Protein AF-A0A376JAH2-F1 (afdb_monomer)

Structure (mmCIF, N/CA/C/O backbone):
data_AF-A0A376JAH2-F1
#
_entry.id   AF-A0A376JAH2-F1
#
loop_
_atom_site.group_PDB
_atom_site.id
_atom_site.type_symbol
_atom_site.label_atom_id
_atom_site.label_alt_id
_atom_site.label_comp_id
_atom_site.label_asym_id
_atom_site.label_entity_id
_atom_site.label_seq_id
_atom_site.pdbx_PDB_ins_code
_atom_site.Cartn_x
_atom_site.Cartn_y
_atom_site.Cartn_z
_atom_site.occupancy
_atom_site.B_iso_or_equiv
_atom_site.auth_seq_id
_atom_site.auth_comp_id
_atom_site.auth_asym_id
_atom_site.auth_atom_id
_atom_site.pdbx_PDB_model_num
ATOM 1 N N . MET A 1 1 ? -63.486 -18.541 29.450 1.00 54.78 1 MET A N 1
ATOM 2 C CA . MET A 1 1 ? -62.026 -18.779 29.539 1.00 54.78 1 MET A CA 1
ATOM 3 C C . MET A 1 1 ? -61.783 -19.427 30.892 1.00 54.78 1 MET A C 1
ATOM 5 O O . MET A 1 1 ? -62.104 -18.792 31.886 1.00 54.78 1 MET A O 1
ATOM 9 N N . SER A 1 2 ? -61.431 -20.718 30.939 1.00 65.62 2 SER A N 1
ATOM 10 C CA . SER A 1 2 ? -61.532 -21.508 32.177 1.00 65.62 2 SER A CA 1
ATOM 11 C C . SER A 1 2 ? -60.363 -21.264 33.135 1.00 65.62 2 SER A C 1
ATOM 13 O O . SER A 1 2 ? -59.233 -21.017 32.721 1.00 65.62 2 SER A O 1
ATOM 15 N N . GLU A 1 3 ? -60.653 -21.380 34.427 1.00 69.12 3 GLU A N 1
ATOM 16 C CA . GLU A 1 3 ? -59.729 -21.293 35.566 1.00 69.12 3 GLU A CA 1
ATOM 17 C C . GLU A 1 3 ? -58.478 -22.183 35.400 1.00 69.12 3 GLU A C 1
ATOM 19 O O . GLU A 1 3 ? -57.372 -21.829 35.808 1.00 69.12 3 GLU A O 1
ATOM 24 N N . THR A 1 4 ? -58.623 -23.296 34.675 1.00 72.56 4 THR A N 1
ATOM 25 C CA . THR A 1 4 ? -57.540 -24.212 34.294 1.00 72.56 4 THR A CA 1
ATOM 26 C C . THR A 1 4 ? -56.480 -23.554 33.404 1.00 72.56 4 THR A C 1
ATOM 28 O O . THR A 1 4 ? -55.291 -23.828 33.560 1.00 72.56 4 THR A O 1
ATOM 31 N N . ALA A 1 5 ? -56.877 -22.666 32.486 1.00 71.62 5 ALA A N 1
ATOM 32 C CA . ALA A 1 5 ? -55.939 -21.966 31.608 1.00 71.62 5 ALA A CA 1
ATOM 33 C C . ALA A 1 5 ? -55.103 -20.939 32.388 1.00 71.62 5 ALA A C 1
ATOM 35 O O . ALA A 1 5 ? -53.887 -20.887 32.221 1.00 71.62 5 ALA A O 1
ATOM 36 N N . ALA A 1 6 ? -55.731 -20.195 33.305 1.00 72.19 6 ALA A N 1
ATOM 37 C CA . ALA A 1 6 ? -55.042 -19.235 34.168 1.00 72.19 6 ALA A CA 1
ATOM 38 C C . ALA A 1 6 ? -54.042 -19.924 35.116 1.00 72.19 6 ALA A C 1
ATOM 40 O O . ALA A 1 6 ? -52.906 -19.470 35.260 1.00 72.19 6 ALA A O 1
ATOM 41 N N . ALA A 1 7 ? -54.426 -21.066 35.697 1.00 77.50 7 ALA A N 1
ATOM 42 C CA . ALA A 1 7 ? -53.543 -21.860 36.551 1.00 77.50 7 ALA A CA 1
ATOM 43 C C . ALA A 1 7 ? -52.324 -22.414 35.787 1.00 77.50 7 ALA A C 1
ATOM 45 O O . ALA A 1 7 ? -51.210 -22.425 36.316 1.00 77.50 7 ALA A O 1
ATOM 46 N N . ASN A 1 8 ? -52.509 -22.838 34.533 1.00 80.94 8 ASN A N 1
ATOM 47 C CA . ASN A 1 8 ? -51.414 -23.323 33.692 1.00 80.94 8 ASN A CA 1
ATOM 48 C C . ASN A 1 8 ? -50.459 -22.194 33.278 1.00 80.94 8 ASN A C 1
ATOM 50 O O . ASN A 1 8 ? -49.243 -22.378 33.331 1.00 80.94 8 ASN A O 1
ATOM 54 N N . SER A 1 9 ? -50.981 -21.009 32.948 1.00 78.38 9 SER A N 1
ATOM 55 C CA . SER A 1 9 ? -50.158 -19.827 32.656 1.00 78.38 9 SER A CA 1
ATOM 56 C C . SER A 1 9 ? -49.341 -19.367 33.868 1.00 78.38 9 SER A C 1
ATOM 58 O O . SER A 1 9 ? -48.162 -19.048 33.721 1.00 78.38 9 SER A O 1
ATOM 60 N N . ALA A 1 10 ? -49.918 -19.394 35.074 1.00 80.50 10 ALA A N 1
ATOM 61 C CA . ALA A 1 10 ? -49.197 -19.054 36.302 1.00 80.50 10 ALA A CA 1
ATOM 62 C C . ALA A 1 10 ? -48.045 -20.035 36.589 1.00 80.50 10 ALA A C 1
ATOM 64 O O . ALA A 1 10 ? -46.935 -19.612 36.913 1.00 80.50 10 ALA A O 1
ATOM 65 N N . LYS A 1 11 ? -48.275 -21.343 36.397 1.00 82.81 11 LYS A N 1
ATOM 66 C CA . LYS A 1 11 ? -47.230 -22.372 36.542 1.00 82.81 11 LYS A CA 1
ATOM 67 C C . LYS A 1 11 ? -46.100 -22.202 35.526 1.00 82.81 11 LYS A C 1
ATOM 69 O O . LYS A 1 11 ? -44.935 -22.304 35.901 1.00 82.81 11 LYS A O 1
ATOM 74 N N . ALA A 1 12 ? -46.428 -21.904 34.269 1.00 79.25 12 ALA A N 1
ATOM 75 C CA . ALA A 1 12 ? -45.428 -21.645 33.234 1.00 79.25 12 ALA A CA 1
ATOM 76 C C . ALA A 1 12 ? -44.594 -20.389 33.543 1.00 79.25 12 ALA A C 1
ATOM 78 O O . ALA A 1 12 ? -43.373 -20.416 33.418 1.00 79.25 12 ALA A O 1
ATOM 79 N N . SER A 1 13 ? -45.229 -19.313 34.021 1.00 78.94 13 SER A N 1
ATOM 80 C CA . SER A 1 13 ? -44.522 -18.090 34.421 1.00 78.94 13 SER A CA 1
ATOM 81 C C . SER A 1 13 ? -43.578 -18.321 35.604 1.00 78.94 13 SER A C 1
ATOM 83 O O . SER A 1 13 ? -42.466 -17.797 35.604 1.00 78.94 13 SER A O 1
ATOM 85 N N . ALA A 1 14 ? -43.995 -19.110 36.599 1.00 83.94 14 ALA A N 1
ATOM 86 C CA . ALA A 1 14 ? -43.143 -19.464 37.733 1.00 83.94 14 ALA A CA 1
ATOM 87 C C . ALA A 1 14 ? -41.924 -20.286 37.282 1.00 83.94 14 ALA A C 1
ATOM 89 O O . ALA A 1 14 ? -40.800 -19.978 37.671 1.00 83.94 14 ALA A O 1
ATOM 90 N N . ALA A 1 15 ? -42.125 -21.265 36.392 1.00 83.50 15 ALA A N 1
ATOM 91 C CA . ALA A 1 15 ? -41.034 -22.058 35.826 1.00 83.50 15 ALA A CA 1
ATOM 92 C C . ALA A 1 15 ? -40.031 -21.194 35.036 1.00 83.50 15 ALA A C 1
ATOM 94 O O . ALA A 1 15 ? -38.821 -21.356 35.198 1.00 83.50 15 ALA A O 1
ATOM 95 N N . SER A 1 16 ? -40.514 -20.232 34.240 1.00 78.12 16 SER A N 1
ATOM 96 C CA . SER A 1 16 ? -39.654 -19.290 33.510 1.00 78.12 16 SER A CA 1
ATOM 97 C C . SER A 1 16 ? -38.847 -18.379 34.440 1.00 78.12 16 SER A C 1
ATOM 99 O O . SER A 1 16 ? -37.676 -18.125 34.171 1.00 78.12 16 SER A O 1
ATOM 101 N N . GLN A 1 17 ? -39.430 -17.916 35.552 1.00 83.19 17 GLN A N 1
ATOM 102 C CA . GLN A 1 17 ? -38.698 -17.133 36.556 1.00 83.19 17 GLN A CA 1
ATOM 103 C C . GLN A 1 17 ? -37.596 -17.961 37.225 1.00 83.19 17 GLN A C 1
ATOM 105 O O . GLN A 1 17 ? -36.479 -17.473 37.392 1.00 83.19 17 GLN A O 1
ATOM 110 N N . THR A 1 18 ? -37.876 -19.226 37.553 1.00 88.50 18 THR A N 1
ATOM 111 C CA . THR A 1 18 ? -36.870 -20.141 38.108 1.00 88.50 18 THR A CA 1
ATOM 112 C C . THR A 1 18 ? -35.734 -20.398 37.117 1.00 88.50 18 THR A C 1
ATOM 114 O O . THR A 1 18 ? -34.569 -20.343 37.503 1.00 88.50 18 THR A O 1
ATOM 117 N N . ALA A 1 19 ? -36.045 -20.613 35.835 1.00 78.94 19 ALA A N 1
ATOM 118 C CA . ALA A 1 19 ? -35.037 -20.812 34.795 1.00 78.94 19 ALA A CA 1
ATOM 119 C C . ALA A 1 19 ? -34.175 -19.557 34.565 1.00 78.94 19 ALA A C 1
ATOM 121 O O . ALA A 1 19 ? -32.955 -19.659 34.443 1.00 78.94 19 ALA A O 1
ATOM 122 N N . ALA A 1 20 ? -34.787 -18.368 34.570 1.00 74.38 20 ALA A N 1
ATOM 123 C CA . ALA A 1 20 ? -34.066 -17.102 34.454 1.00 74.38 20 ALA A CA 1
ATOM 124 C C . ALA A 1 20 ? -33.129 -16.870 35.649 1.00 74.38 20 ALA A C 1
ATOM 126 O O . ALA A 1 20 ? -31.970 -16.509 35.455 1.00 74.38 20 ALA A O 1
ATOM 127 N N . LYS A 1 21 ? -33.598 -17.149 36.874 1.00 84.88 21 LYS A N 1
ATOM 128 C CA . LYS A 1 21 ? -32.780 -17.060 38.089 1.00 84.88 21 LYS A CA 1
ATOM 129 C C . LYS A 1 21 ? -31.594 -18.028 38.042 1.00 84.88 21 LYS A C 1
ATOM 131 O O . LYS A 1 21 ? -30.478 -17.618 38.338 1.00 84.88 21 LYS A O 1
ATOM 136 N N . ALA A 1 22 ? -31.820 -19.269 37.608 1.00 81.69 22 ALA A N 1
ATOM 137 C CA . ALA A 1 22 ? -30.762 -20.267 37.452 1.00 81.69 22 ALA A CA 1
ATOM 138 C C . ALA A 1 22 ? -29.723 -19.853 36.397 1.00 81.69 22 ALA A C 1
ATOM 140 O O . ALA A 1 22 ? -28.527 -20.025 36.612 1.00 81.69 22 ALA A O 1
ATOM 141 N N . SER A 1 23 ? -30.160 -19.259 35.281 1.00 71.25 23 SER A N 1
ATOM 142 C CA . SER A 1 23 ? -29.252 -18.724 34.260 1.00 71.25 23 SER A CA 1
ATOM 143 C C . SER A 1 23 ? -28.449 -17.524 34.767 1.00 71.25 23 SER A C 1
ATOM 145 O O . SER A 1 23 ? -27.275 -17.392 34.432 1.00 71.25 23 SER A O 1
ATOM 147 N N . GLU A 1 24 ? -29.069 -16.646 35.555 1.00 80.06 24 GLU A N 1
ATOM 148 C CA . GLU A 1 24 ? -28.399 -15.506 36.180 1.00 80.06 24 GLU A CA 1
ATOM 149 C C . GLU A 1 24 ? -27.341 -15.973 37.189 1.00 80.06 24 GLU A C 1
ATOM 151 O O . GLU A 1 24 ? -26.218 -15.470 37.186 1.00 80.06 24 GLU A O 1
ATOM 156 N N . ASP A 1 25 ? -27.681 -16.955 38.027 1.00 83.75 25 ASP A N 1
ATOM 157 C CA . ASP A 1 25 ? -26.757 -17.513 39.014 1.00 83.75 25 ASP A CA 1
ATOM 158 C C . ASP A 1 25 ? -25.603 -18.258 38.338 1.00 83.75 25 ASP A C 1
ATOM 160 O O . ASP A 1 25 ? -24.457 -18.050 38.722 1.00 83.75 25 ASP A O 1
ATOM 164 N N . ALA A 1 26 ? -25.864 -19.018 37.269 1.00 73.19 26 ALA A N 1
ATOM 165 C CA . ALA A 1 26 ? -24.817 -19.663 36.477 1.00 73.19 26 ALA A CA 1
ATOM 166 C C . ALA A 1 26 ? -23.883 -18.645 35.799 1.00 73.19 26 ALA A C 1
ATOM 168 O O . ALA A 1 26 ? -22.667 -18.822 35.804 1.00 73.19 26 ALA A O 1
ATOM 169 N N . ALA A 1 27 ? -24.425 -17.549 35.256 1.00 68.31 27 ALA A N 1
ATOM 170 C CA . ALA A 1 27 ? -23.617 -16.478 34.672 1.00 68.31 27 ALA A CA 1
ATOM 171 C C . ALA A 1 27 ? -22.765 -15.761 35.733 1.00 68.31 27 ALA A C 1
ATOM 173 O O . ALA A 1 27 ? -21.601 -15.442 35.489 1.00 68.31 27 ALA A O 1
ATOM 174 N N . ARG A 1 28 ? -23.327 -15.544 36.928 1.00 75.06 28 ARG A N 1
ATOM 175 C CA . ARG A 1 28 ? -22.626 -14.958 38.076 1.00 75.06 28 ARG A CA 1
ATOM 176 C C . ARG A 1 28 ? -21.526 -15.876 38.600 1.00 75.06 28 ARG A C 1
ATOM 178 O O . ARG A 1 28 ? -20.439 -15.405 38.917 1.00 75.06 28 ARG A O 1
ATOM 185 N N . GLU A 1 29 ? -21.795 -17.173 38.676 1.00 71.00 29 GLU A N 1
ATOM 186 C CA . GLU A 1 29 ? -20.823 -18.173 39.102 1.00 71.00 29 GLU A CA 1
ATOM 187 C C . GLU A 1 29 ? -19.692 -18.309 38.082 1.00 71.00 29 GLU A C 1
ATOM 189 O O . GLU A 1 29 ? -18.530 -18.280 38.471 1.00 71.00 29 GLU A O 1
ATOM 194 N N . TYR A 1 30 ? -20.007 -18.338 36.784 1.00 67.12 30 TYR A N 1
ATOM 195 C CA . TYR A 1 30 ? -19.008 -18.324 35.716 1.00 67.12 30 TYR A CA 1
ATOM 196 C C . TYR A 1 30 ? -18.124 -17.071 35.787 1.00 67.12 30 TYR A C 1
ATOM 198 O O . TYR A 1 30 ? -16.901 -17.185 35.766 1.00 67.12 30 TYR A O 1
ATOM 206 N N . ALA A 1 31 ? -18.728 -15.889 35.967 1.00 65.00 31 ALA A N 1
ATOM 207 C CA . ALA A 1 31 ? -17.999 -14.635 36.147 1.00 65.00 31 ALA A CA 1
ATOM 208 C C . ALA A 1 31 ? -17.077 -14.669 37.383 1.00 65.00 31 ALA A C 1
ATOM 210 O O . ALA A 1 31 ? -15.924 -14.240 37.307 1.00 65.00 31 ALA A O 1
ATOM 211 N N . ASN A 1 32 ? -17.549 -15.232 38.501 1.00 66.62 32 ASN A N 1
ATOM 212 C CA . ASN A 1 32 ? -16.751 -15.398 39.716 1.00 66.62 32 ASN A CA 1
ATOM 213 C C . ASN A 1 32 ? -15.617 -16.416 39.533 1.00 66.62 32 ASN A C 1
ATOM 215 O O . ASN A 1 32 ? -14.492 -16.124 39.921 1.00 66.62 32 ASN A O 1
ATOM 219 N N . GLN A 1 33 ? -15.859 -17.563 38.892 1.00 64.62 33 GLN A N 1
ATOM 220 C CA . GLN A 1 33 ? -14.824 -18.564 38.603 1.00 64.62 33 GLN A CA 1
ATOM 221 C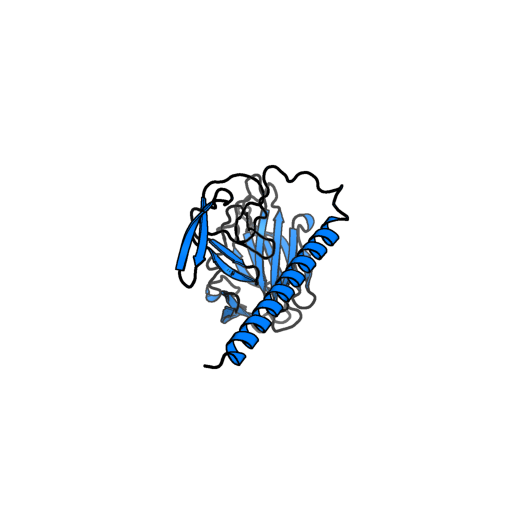 C . GLN A 1 33 ? -13.742 -18.004 37.671 1.00 64.62 33 GLN A C 1
ATOM 223 O O . GLN A 1 33 ? -12.559 -18.272 37.876 1.00 64.62 33 GLN A O 1
ATOM 228 N N . THR A 1 34 ? -14.115 -17.161 36.699 1.00 58.38 34 THR A N 1
ATOM 229 C CA . THR A 1 34 ? -13.136 -16.412 35.898 1.00 58.38 34 THR A CA 1
ATOM 230 C C . THR A 1 34 ? -12.402 -15.332 36.692 1.00 58.38 34 THR A C 1
ATOM 232 O O . THR A 1 34 ? -11.327 -14.935 36.266 1.00 58.38 34 THR A O 1
ATOM 235 N N . ALA A 1 35 ? -12.928 -14.862 37.828 1.00 57.50 35 ALA A N 1
ATOM 236 C CA . ALA A 1 35 ? -12.315 -13.824 38.662 1.00 57.50 35 ALA A CA 1
ATOM 237 C C . ALA A 1 35 ? -11.454 -14.373 39.822 1.00 57.50 35 ALA A C 1
ATOM 239 O O . ALA A 1 35 ? -10.515 -13.699 40.250 1.00 57.50 35 ALA A O 1
ATOM 240 N N . GLU A 1 36 ? -11.728 -15.588 40.314 1.00 56.31 36 GLU A N 1
ATOM 241 C CA . GLU A 1 36 ? -10.990 -16.270 41.395 1.00 56.31 36 GLU A CA 1
ATOM 242 C C . GLU A 1 36 ? -9.460 -16.331 41.179 1.00 56.31 36 GLU A C 1
ATOM 244 O O . GLU A 1 36 ? -8.727 -15.941 42.092 1.00 56.31 36 GLU A O 1
ATOM 249 N N . PRO A 1 37 ? -8.921 -16.696 39.994 1.00 58.50 37 PRO A N 1
ATOM 250 C CA . PRO A 1 37 ? -7.470 -16.692 39.773 1.00 58.50 37 PRO A CA 1
ATOM 251 C C . PRO A 1 37 ? -6.839 -15.286 39.716 1.00 58.50 37 PRO A C 1
ATOM 253 O O . PRO A 1 37 ? -5.614 -15.172 39.717 1.00 58.50 37 PRO A O 1
ATOM 256 N N . TYR A 1 38 ? -7.639 -14.210 39.712 1.00 53.50 38 TYR A N 1
ATOM 257 C CA . TYR A 1 38 ? -7.171 -12.819 39.613 1.00 53.50 38 TYR A CA 1
ATOM 258 C C . TYR A 1 38 ? -7.511 -11.959 40.837 1.00 53.50 38 TYR A C 1
ATOM 260 O O . TYR A 1 38 ? -7.153 -10.780 40.870 1.00 53.50 38 TYR A O 1
ATOM 268 N N . ARG A 1 39 ? -8.134 -12.530 41.880 1.00 53.72 39 ARG A N 1
ATOM 269 C CA . ARG A 1 39 ? -8.552 -11.807 43.100 1.00 53.72 39 ARG A CA 1
ATOM 270 C C . ARG A 1 39 ? -7.424 -11.028 43.795 1.00 53.72 39 ARG A C 1
ATOM 272 O O . ARG A 1 39 ? -7.704 -10.053 44.483 1.00 53.72 39 ARG A O 1
ATOM 279 N N . TYR A 1 40 ? -6.171 -11.450 43.608 1.00 53.19 40 TYR A N 1
ATOM 280 C CA . TYR A 1 40 ? -4.966 -10.810 44.159 1.00 53.19 40 TYR A CA 1
ATOM 281 C C . TYR A 1 40 ? -4.056 -10.171 43.093 1.00 53.19 40 TYR A C 1
ATOM 283 O O . TYR A 1 40 ? -2.991 -9.659 43.427 1.00 53.19 40 TYR A O 1
ATOM 291 N N . VAL A 1 41 ? -4.464 -10.197 41.819 1.00 55.44 41 VAL A N 1
ATOM 292 C CA . VAL A 1 41 ? -3.697 -9.676 40.667 1.00 55.44 41 VAL A CA 1
ATOM 293 C C . VAL A 1 41 ? -4.458 -8.564 39.932 1.00 55.44 41 VAL A C 1
ATOM 295 O O . VAL A 1 41 ? -3.912 -7.945 39.023 1.00 55.44 41 VAL A O 1
ATOM 298 N N . LEU A 1 42 ? -5.694 -8.252 40.340 1.00 59.06 42 LEU A N 1
ATOM 299 C CA . LEU A 1 42 ? -6.414 -7.060 39.896 1.00 59.06 42 LEU A CA 1
ATOM 300 C C . LEU A 1 42 ? -5.701 -5.816 40.433 1.00 59.06 42 LEU A C 1
ATOM 302 O O . LEU A 1 42 ? -6.038 -5.274 41.485 1.00 59.06 42 LEU A O 1
ATOM 306 N N . GLN A 1 43 ? -4.676 -5.388 39.698 1.00 63.53 43 GLN A N 1
ATOM 307 C CA . GLN A 1 43 ? -4.132 -4.048 39.810 1.00 63.53 43 GLN A CA 1
ATOM 308 C C . GLN A 1 43 ? -5.306 -3.062 39.728 1.00 63.53 43 GLN A C 1
ATOM 310 O O . GLN A 1 43 ? -6.243 -3.302 38.956 1.00 63.53 43 GLN A O 1
ATOM 315 N N . PRO A 1 44 ? -5.301 -1.991 40.540 1.00 69.69 44 PRO A N 1
ATOM 316 C CA . PRO A 1 44 ? -6.347 -0.983 40.465 1.00 69.69 44 PRO A CA 1
ATOM 317 C C . PRO A 1 44 ? -6.502 -0.525 39.014 1.00 69.69 44 PRO A C 1
ATOM 319 O O . PRO A 1 44 ? -5.506 -0.344 38.308 1.00 69.69 44 PRO A O 1
ATOM 322 N N . LEU A 1 45 ? -7.754 -0.392 38.566 1.00 74.12 45 LEU A N 1
ATOM 323 C CA . LEU A 1 45 ? -8.033 0.107 37.225 1.00 74.12 45 LEU A CA 1
ATOM 324 C C . LEU A 1 45 ? -7.326 1.456 37.055 1.00 74.12 45 LEU A C 1
ATOM 326 O O . LEU A 1 45 ? -7.387 2.276 37.974 1.00 74.12 45 LEU A O 1
ATOM 330 N N . PRO A 1 46 ? -6.661 1.696 35.915 1.00 82.44 46 PRO A N 1
ATOM 331 C CA . PRO A 1 46 ? -6.017 2.977 35.682 1.00 82.44 46 PRO A CA 1
ATOM 332 C C . PRO A 1 46 ? -7.060 4.098 35.724 1.00 82.44 46 PRO A C 1
ATOM 334 O O . PRO A 1 46 ? -8.229 3.886 35.383 1.00 82.44 46 PRO A O 1
ATOM 337 N N . ASP A 1 47 ? -6.633 5.300 36.111 1.00 85.81 47 ASP A N 1
ATOM 338 C CA . ASP A 1 47 ? -7.523 6.462 36.256 1.00 85.81 47 ASP A CA 1
ATOM 339 C C . ASP A 1 47 ? -8.293 6.777 34.965 1.00 85.81 47 ASP A C 1
ATOM 341 O O . ASP A 1 47 ? -9.436 7.234 35.000 1.00 85.81 47 ASP A O 1
ATOM 345 N N . VAL A 1 48 ? -7.679 6.483 33.816 1.00 84.50 48 VAL A N 1
ATOM 346 C CA . VAL A 1 48 ? -8.284 6.579 32.490 1.00 84.50 48 VAL A CA 1
ATOM 347 C C . VAL A 1 48 ? -8.048 5.277 31.735 1.00 84.50 48 VAL A C 1
ATOM 349 O O . VAL A 1 48 ? -6.907 4.843 31.573 1.00 84.50 48 VAL A O 1
ATOM 352 N N . TRP A 1 49 ? -9.124 4.685 31.217 1.00 84.94 49 TRP A N 1
ATOM 353 C CA . TRP A 1 49 ? -9.062 3.515 30.349 1.00 84.94 49 TRP A CA 1
ATOM 354 C C . TRP A 1 49 ? -10.014 3.670 29.174 1.00 84.94 49 TRP A C 1
ATOM 356 O O . TRP A 1 49 ? -11.239 3.634 29.315 1.00 84.94 49 TRP A O 1
ATOM 366 N N . ILE A 1 50 ? -9.414 3.797 27.995 1.00 86.19 50 ILE A N 1
ATOM 367 C CA . ILE A 1 50 ? -10.107 3.894 26.721 1.00 86.19 50 ILE A CA 1
ATOM 368 C C . ILE A 1 50 ? -9.737 2.663 25.882 1.00 86.19 50 ILE A C 1
ATOM 370 O O . ILE A 1 50 ? -8.592 2.558 25.447 1.00 86.19 50 ILE A O 1
ATOM 374 N N . PRO A 1 51 ? -10.665 1.724 25.637 1.00 76.50 51 PRO A N 1
ATOM 375 C CA . PRO A 1 51 ? -10.402 0.532 24.832 1.00 76.50 51 PRO A CA 1
ATOM 376 C C . PRO A 1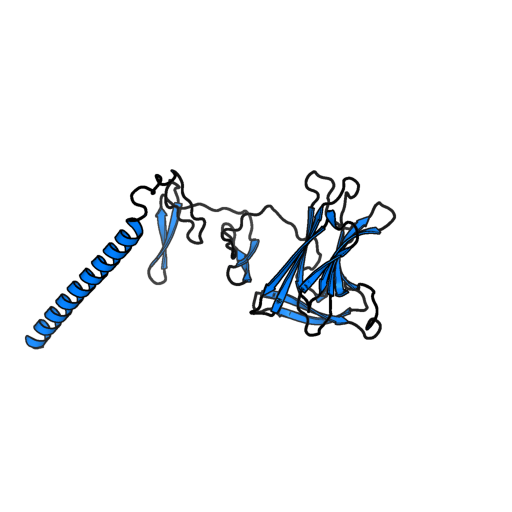 51 ? -10.320 0.805 23.317 1.00 76.50 51 PRO A C 1
ATOM 378 O O . PRO A 1 51 ? -10.121 -0.140 22.563 1.00 76.50 51 PRO A O 1
ATOM 381 N N . PHE A 1 52 ? -10.499 2.061 22.869 1.00 80.94 52 PHE A N 1
ATOM 382 C CA . PHE A 1 52 ? -10.482 2.512 21.464 1.00 80.94 52 PHE A CA 1
ATOM 383 C C . PHE A 1 52 ? -11.138 1.519 20.493 1.00 80.94 52 PHE A C 1
ATOM 385 O O . PHE A 1 52 ? -10.580 1.145 19.461 1.00 80.94 52 PHE A O 1
ATOM 392 N N . ASN A 1 53 ? -12.348 1.093 20.847 1.00 78.56 53 ASN A N 1
ATOM 393 C CA . ASN A 1 53 ? -13.228 0.315 19.988 1.00 78.56 53 ASN A CA 1
ATOM 394 C C . ASN A 1 53 ? -14.234 1.235 19.278 1.00 78.56 53 ASN A C 1
ATOM 396 O O . ASN A 1 53 ? -14.275 2.443 19.517 1.00 78.56 53 ASN A O 1
ATOM 400 N N . ASP A 1 54 ? -15.053 0.647 18.411 1.00 74.56 54 ASP A N 1
ATOM 401 C CA . ASP A 1 54 ? -16.088 1.326 17.621 1.00 74.56 54 ASP A CA 1
ATOM 402 C C . ASP A 1 54 ? -17.101 2.129 18.449 1.00 74.56 54 ASP A C 1
ATOM 404 O O . ASP A 1 54 ? -17.679 3.094 17.952 1.00 74.56 54 ASP A O 1
ATOM 408 N N . SER A 1 55 ? -17.284 1.766 19.717 1.00 77.00 55 SER A N 1
ATOM 409 C CA . SER A 1 55 ? -18.206 2.441 20.628 1.00 77.00 55 SER A CA 1
ATOM 410 C C . SER A 1 55 ? -17.635 3.743 21.198 1.00 77.00 55 SER A C 1
ATOM 412 O O . SER A 1 55 ? -18.411 4.589 21.636 1.00 77.00 55 SER A O 1
ATOM 414 N N . LEU A 1 56 ? -16.303 3.919 21.189 1.00 81.38 56 LEU A N 1
ATOM 415 C CA . LEU A 1 56 ? -15.600 5.063 21.797 1.00 81.38 56 LEU A CA 1
ATOM 416 C C . LEU A 1 56 ? -15.984 5.323 23.271 1.00 81.38 56 LEU A C 1
ATOM 418 O O . LEU A 1 56 ? -15.837 6.437 23.781 1.00 81.38 56 LEU A O 1
ATOM 422 N N . ASP A 1 57 ? -16.460 4.285 23.958 1.00 84.62 57 ASP A N 1
ATOM 423 C CA . ASP A 1 57 ? -16.834 4.336 25.367 1.00 84.62 57 ASP A CA 1
ATOM 424 C C . ASP A 1 57 ? -15.592 4.157 26.246 1.00 84.62 57 ASP A C 1
ATOM 426 O O . ASP A 1 57 ? -14.780 3.253 26.036 1.00 84.62 57 ASP A O 1
ATOM 430 N N . MET A 1 58 ? -15.470 4.992 27.272 1.00 83.88 58 MET A N 1
ATOM 431 C CA . MET A 1 58 ? -14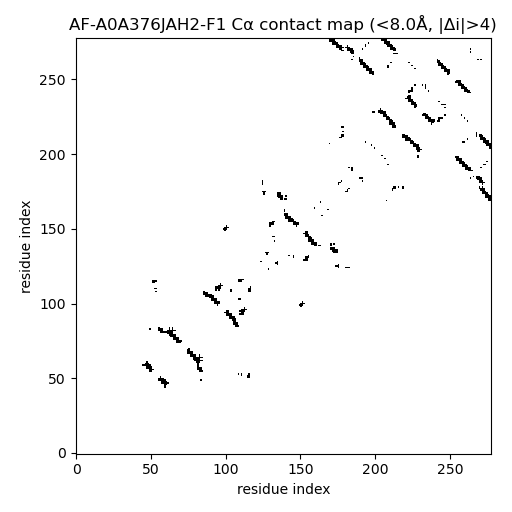.453 4.878 28.313 1.00 83.88 58 MET A CA 1
ATOM 432 C C . MET A 1 58 ? -14.913 3.891 29.393 1.00 83.88 58 MET A C 1
ATOM 434 O O . MET A 1 58 ? -16.075 3.894 29.802 1.00 83.88 58 MET A O 1
ATOM 438 N N . ILE A 1 59 ? -13.996 3.072 29.910 1.00 83.81 59 ILE A N 1
ATOM 439 C CA . ILE A 1 59 ? -14.264 2.179 31.050 1.00 83.81 59 ILE A CA 1
ATOM 440 C C . ILE A 1 59 ? -14.089 2.972 32.357 1.00 83.81 59 ILE A C 1
ATOM 442 O O . ILE A 1 59 ? -15.007 3.043 33.187 1.00 83.81 59 ILE A O 1
ATOM 446 N N . THR A 1 60 ? -12.941 3.643 32.493 1.00 81.50 60 THR A N 1
ATOM 447 C CA . THR A 1 60 ? -12.600 4.573 33.582 1.00 81.50 60 THR A CA 1
ATOM 448 C C . THR A 1 60 ? -12.155 5.927 33.023 1.00 81.50 60 THR A C 1
ATOM 450 O O . THR A 1 60 ? -11.707 6.021 31.877 1.00 81.50 60 THR A O 1
ATOM 453 N N . GLY A 1 61 ? -12.302 6.981 33.827 1.00 82.69 61 GLY A N 1
ATOM 454 C CA . GLY A 1 61 ? -12.092 8.377 33.436 1.00 82.69 61 GLY A CA 1
ATOM 455 C C . GLY A 1 61 ? -13.403 9.147 33.242 1.00 82.69 61 GLY A C 1
ATOM 456 O O . GLY A 1 61 ? -14.489 8.585 33.385 1.00 82.69 61 GLY A O 1
ATOM 457 N N . TYR A 1 62 ? -13.282 10.444 32.947 1.00 84.56 62 TYR A N 1
ATOM 458 C CA . TYR A 1 62 ? -14.404 11.369 32.762 1.00 84.56 62 TYR A CA 1
ATOM 459 C C . TYR A 1 62 ? -14.210 12.195 31.485 1.00 84.56 62 TYR A C 1
ATOM 461 O O . TYR A 1 62 ? -13.182 12.851 31.314 1.00 84.56 62 TYR A O 1
ATOM 469 N N . SER A 1 63 ? -15.205 12.182 30.603 1.00 84.69 63 SER A N 1
ATOM 470 C CA . SER A 1 63 ? -15.280 13.002 29.396 1.00 84.69 63 SER A CA 1
ATOM 471 C C . SER A 1 63 ? -16.746 13.297 29.056 1.00 84.69 63 SER A C 1
ATOM 473 O O . SER A 1 63 ? -17.498 12.364 28.754 1.00 84.69 63 SER A O 1
ATOM 475 N N . PRO A 1 64 ? -17.181 14.569 29.089 1.00 83.50 64 PRO A N 1
ATOM 476 C CA . PRO A 1 64 ? -18.550 14.928 28.751 1.00 83.50 64 PRO A CA 1
ATOM 477 C C . PRO A 1 64 ? -18.818 14.741 27.249 1.00 83.50 64 PRO A C 1
ATOM 479 O O . PRO A 1 64 ? -18.014 15.131 26.397 1.00 83.50 64 PRO A O 1
ATOM 482 N N . GLY A 1 65 ? -19.983 14.188 26.922 1.00 83.75 65 GLY A N 1
ATOM 483 C CA . GLY A 1 65 ? -20.417 13.931 25.553 1.00 83.75 65 GLY A CA 1
ATOM 484 C C . GLY A 1 65 ? -21.863 13.441 25.460 1.00 83.75 65 GLY A C 1
ATOM 485 O O . GLY A 1 65 ? -22.635 13.510 26.418 1.00 83.75 65 GLY A O 1
ATOM 486 N N . TYR A 1 66 ? -22.231 12.943 24.282 1.00 81.50 66 TYR A N 1
ATOM 487 C CA . TYR A 1 66 ? -23.537 12.368 23.969 1.00 81.50 66 TYR A CA 1
ATOM 488 C C . TYR A 1 66 ? -23.415 11.014 23.261 1.00 81.50 66 TYR A C 1
ATOM 490 O O . TYR A 1 66 ? -23.057 10.921 22.081 1.00 81.50 66 TYR A O 1
ATOM 498 N N . LYS A 1 67 ? -23.822 9.947 23.943 1.00 80.12 67 LYS A N 1
ATOM 499 C CA . LYS A 1 67 ? -23.914 8.612 23.357 1.00 80.12 67 LYS A CA 1
ATOM 500 C C . LYS A 1 67 ? -25.129 8.516 22.438 1.00 80.12 67 LYS A C 1
ATOM 502 O O . LYS A 1 67 ? -26.233 8.913 22.810 1.00 80.12 67 LYS A O 1
ATOM 507 N N . LYS A 1 68 ? -24.943 7.952 21.245 1.00 79.56 68 LYS A N 1
ATOM 508 C CA . LYS A 1 68 ? -26.054 7.583 20.356 1.00 79.56 68 LYS A CA 1
ATOM 509 C C . LYS A 1 68 ? -26.606 6.228 20.801 1.00 79.56 68 LYS A C 1
ATOM 511 O O . LYS A 1 68 ? -25.877 5.241 20.804 1.00 79.56 68 LYS A O 1
ATOM 516 N N . VAL A 1 69 ? -27.883 6.177 21.162 1.00 80.31 69 VAL A N 1
ATOM 517 C CA . VAL A 1 69 ? -28.594 4.952 21.552 1.00 80.31 69 VAL A CA 1
ATOM 518 C C . VAL A 1 69 ? -29.723 4.712 20.558 1.00 80.31 69 VAL A C 1
ATOM 520 O O . VAL A 1 69 ? -30.538 5.601 20.309 1.00 80.31 69 VAL A O 1
ATOM 523 N N . LYS A 1 70 ? -29.769 3.514 19.970 1.00 81.38 70 LYS A N 1
ATOM 524 C CA . LYS A 1 70 ? -30.854 3.116 19.070 1.00 81.38 70 LYS A CA 1
ATOM 525 C C . LYS A 1 70 ? -32.033 2.585 19.891 1.00 81.38 70 LYS A C 1
ATOM 527 O O . LYS A 1 70 ? -31.858 1.668 20.689 1.00 81.38 70 LYS A O 1
ATOM 532 N N . ILE A 1 71 ? -33.219 3.162 19.701 1.00 83.69 71 ILE A N 1
ATOM 533 C CA . ILE A 1 71 ? -34.472 2.769 20.360 1.00 83.69 71 ILE A CA 1
ATOM 534 C C . ILE A 1 71 ? -35.504 2.512 19.258 1.00 83.69 71 ILE A C 1
ATOM 536 O O . ILE A 1 71 ? -36.048 3.449 18.672 1.00 83.69 71 ILE A O 1
ATOM 540 N N . GLY A 1 72 ? -35.742 1.237 18.940 1.00 87.00 72 GLY A N 1
ATOM 541 C CA . GLY A 1 72 ? -36.485 0.866 17.731 1.00 87.00 72 GLY A CA 1
ATOM 542 C C . GLY A 1 72 ? -35.750 1.350 16.477 1.00 87.00 72 GLY A C 1
ATOM 543 O O . GLY A 1 72 ? -34.555 1.092 16.329 1.00 87.00 72 GLY A O 1
ATOM 544 N N . ASP A 1 73 ? -36.438 2.091 15.610 1.00 88.56 73 ASP A N 1
ATOM 545 C CA . ASP A 1 73 ? -35.848 2.689 14.401 1.00 88.56 73 ASP A CA 1
ATOM 546 C C . ASP A 1 73 ? -35.229 4.077 14.636 1.00 88.56 73 ASP A C 1
ATOM 548 O O . ASP A 1 73 ? -34.539 4.607 13.765 1.00 88.56 73 ASP A O 1
ATOM 552 N N . ASN A 1 74 ? -35.416 4.655 15.825 1.00 84.25 74 ASN A N 1
ATOM 553 C CA . ASN A 1 74 ? -34.924 5.989 16.155 1.00 84.25 74 ASN A CA 1
ATOM 554 C C . ASN A 1 74 ? -33.524 5.942 16.778 1.00 84.25 74 ASN A C 1
ATOM 556 O O . ASN A 1 74 ? -33.194 5.037 17.547 1.00 84.25 74 ASN A O 1
ATOM 560 N N . VAL A 1 75 ? -32.717 6.969 16.505 1.00 82.94 75 VAL A N 1
ATOM 561 C CA . VAL A 1 75 ? -31.433 7.209 17.178 1.00 82.94 75 VAL A CA 1
ATOM 562 C C . VAL A 1 75 ? -31.588 8.415 18.099 1.00 82.94 75 VAL A C 1
ATOM 564 O O . VAL A 1 75 ? -31.858 9.519 17.633 1.00 82.94 75 VAL A O 1
ATOM 567 N N . VAL A 1 76 ? -31.414 8.204 19.404 1.00 87.06 76 VAL A N 1
ATOM 568 C CA . VAL A 1 76 ? -31.501 9.248 20.436 1.00 87.06 76 VAL A CA 1
ATOM 569 C C . VAL A 1 76 ? -30.106 9.536 20.983 1.00 87.06 76 VAL A C 1
ATOM 571 O O . VAL A 1 76 ? -29.307 8.622 21.180 1.00 87.06 76 VAL A O 1
ATOM 574 N N . GLN A 1 77 ? -29.804 10.810 21.227 1.00 84.94 77 GLN A N 1
ATOM 575 C CA . GLN A 1 77 ? -28.579 11.228 21.903 1.00 84.94 77 GLN A CA 1
ATOM 576 C C . GLN A 1 77 ? -28.826 11.350 23.407 1.00 84.94 77 GLN A C 1
ATOM 578 O O . GLN A 1 77 ? -29.738 12.055 23.834 1.00 84.94 77 GLN A O 1
ATOM 583 N N . VAL A 1 78 ? -28.011 10.664 24.206 1.00 84.12 78 VAL A N 1
ATOM 584 C CA . VAL A 1 78 ? -28.092 10.656 25.671 1.00 84.12 78 VAL A CA 1
ATOM 585 C C . VAL A 1 78 ? -26.783 11.193 26.226 1.00 84.12 78 VAL A C 1
ATOM 587 O O . VAL A 1 78 ? -25.717 10.741 25.814 1.00 84.12 78 VAL A O 1
ATOM 590 N N . ALA A 1 79 ? -26.853 12.154 27.146 1.00 84.25 79 ALA A N 1
ATOM 591 C CA . ALA A 1 79 ? -25.663 12.686 27.798 1.00 84.25 79 ALA A CA 1
ATOM 592 C C . ALA A 1 79 ? -24.869 11.556 28.478 1.00 84.25 79 ALA A C 1
ATOM 594 O O . ALA A 1 79 ? -25.443 10.671 29.113 1.00 84.25 79 ALA A O 1
ATOM 595 N N . SER A 1 80 ? -23.550 11.585 28.325 1.00 83.62 80 SER A N 1
ATOM 596 C CA . SER A 1 80 ? -22.626 10.628 28.922 1.00 83.62 80 SER A CA 1
ATOM 597 C C . SER A 1 80 ? -21.373 11.355 29.386 1.00 83.62 80 SER A C 1
ATOM 599 O O . SER A 1 80 ? -20.931 12.315 28.764 1.00 83.62 80 SER A O 1
ATOM 601 N N . ASP A 1 81 ? -20.803 10.886 30.483 1.00 85.06 81 ASP A N 1
ATOM 602 C CA . ASP A 1 81 ? -19.539 11.335 31.053 1.00 85.06 81 ASP A CA 1
ATOM 603 C C . ASP A 1 81 ? -18.372 10.393 30.717 1.00 85.06 81 ASP A C 1
ATOM 605 O O . ASP A 1 81 ? -17.293 10.504 31.293 1.00 85.06 81 ASP A O 1
ATOM 609 N N . LYS A 1 82 ? -18.577 9.455 29.790 1.00 85.50 82 LYS A N 1
ATOM 610 C CA . LYS A 1 82 ? -17.597 8.430 29.412 1.00 85.50 82 LYS A CA 1
ATOM 611 C C . LYS A 1 82 ? -17.453 8.296 27.906 1.00 85.50 82 LYS A C 1
ATOM 613 O O . LYS A 1 82 ? -17.157 7.213 27.412 1.00 85.50 82 LYS A O 1
ATOM 618 N N . GLN A 1 83 ? -17.675 9.375 27.164 1.00 86.00 83 GLN A N 1
ATOM 619 C CA . GLN A 1 83 ? -17.558 9.334 25.714 1.00 86.00 83 GLN A CA 1
ATOM 620 C C . GLN A 1 83 ? -16.286 10.026 25.243 1.00 86.00 83 GLN A C 1
ATOM 622 O O . GLN A 1 83 ? -16.036 11.191 25.563 1.00 86.00 83 GLN A O 1
ATOM 627 N N . VAL A 1 84 ? -15.505 9.326 24.424 1.00 85.56 84 VAL A N 1
ATOM 628 C CA . VAL A 1 84 ? -14.376 9.933 23.725 1.00 85.56 84 VAL A CA 1
ATOM 629 C C . VAL A 1 84 ? -14.896 10.747 22.548 1.00 85.56 84 VAL A C 1
ATOM 631 O O . VAL A 1 84 ? -15.530 10.220 21.635 1.00 85.56 84 VAL A O 1
ATOM 634 N N . ASN A 1 85 ? -14.605 12.045 22.563 1.00 84.12 85 ASN A N 1
ATOM 635 C CA . ASN A 1 85 ? -14.902 12.925 21.442 1.00 84.12 85 ASN A CA 1
ATOM 636 C C . ASN A 1 85 ? -13.820 12.767 20.368 1.00 84.12 85 ASN A C 1
ATOM 638 O O . ASN A 1 85 ? -12.627 12.826 20.666 1.00 84.12 85 ASN A O 1
ATOM 642 N N . PHE A 1 86 ? -14.237 12.593 19.117 1.00 85.38 86 PHE A N 1
ATOM 643 C CA . PHE A 1 86 ? -13.344 12.509 17.965 1.00 85.38 86 PHE A CA 1
ATOM 644 C C . PHE A 1 86 ? -13.634 13.664 17.008 1.00 85.38 86 PHE A C 1
ATOM 646 O O . PHE A 1 86 ? -14.795 13.952 16.711 1.00 85.38 86 PHE A O 1
ATOM 653 N N . SER A 1 87 ? -12.586 14.318 16.510 1.00 87.94 87 SER A N 1
ATOM 654 C CA . SER A 1 87 ? -12.710 15.357 15.493 1.00 87.94 87 SER A CA 1
ATOM 655 C C . SER A 1 87 ? -11.678 15.183 14.383 1.00 87.94 87 SER A C 1
ATOM 657 O O . SER A 1 87 ? -10.540 14.776 14.611 1.00 87.94 87 SER A O 1
ATOM 659 N N . ARG A 1 88 ? -12.095 15.481 13.150 1.00 89.06 88 ARG A N 1
ATOM 660 C CA . ARG A 1 88 ? -11.233 15.508 11.962 1.00 89.06 88 ARG A CA 1
ATOM 661 C C . ARG A 1 88 ? -11.798 16.515 10.972 1.00 89.06 88 ARG A C 1
ATOM 663 O O . ARG A 1 88 ? -12.997 16.514 10.732 1.00 89.06 88 ARG A O 1
ATOM 670 N N . ALA A 1 89 ? -10.940 17.337 10.375 1.00 88.31 89 ALA A N 1
ATOM 671 C CA . ALA A 1 89 ? -11.359 18.457 9.530 1.00 88.31 89 ALA A CA 1
ATOM 672 C C . ALA A 1 89 ? -12.001 18.057 8.185 1.00 88.31 89 ALA A C 1
ATOM 674 O O . ALA A 1 89 ? -12.701 18.864 7.582 1.00 88.31 89 ALA A O 1
ATOM 675 N N . SER A 1 90 ? -11.763 16.837 7.701 1.00 89.19 90 SER A N 1
ATOM 676 C CA . SER A 1 90 ? -12.221 16.373 6.388 1.00 89.19 90 SER A CA 1
ATOM 677 C C . SER A 1 90 ? -12.724 14.932 6.431 1.00 89.19 90 SER A C 1
ATOM 679 O O . SER A 1 90 ? -12.484 14.192 7.391 1.00 89.19 90 SER A O 1
ATOM 681 N N . THR A 1 91 ? -13.385 14.504 5.358 1.00 92.38 91 THR A N 1
ATOM 682 C CA . THR A 1 91 ? -13.576 13.077 5.084 1.00 92.38 91 THR A CA 1
ATOM 683 C C . THR A 1 91 ? -12.222 12.407 4.826 1.00 92.38 91 THR A C 1
ATOM 685 O O . THR A 1 91 ? -11.22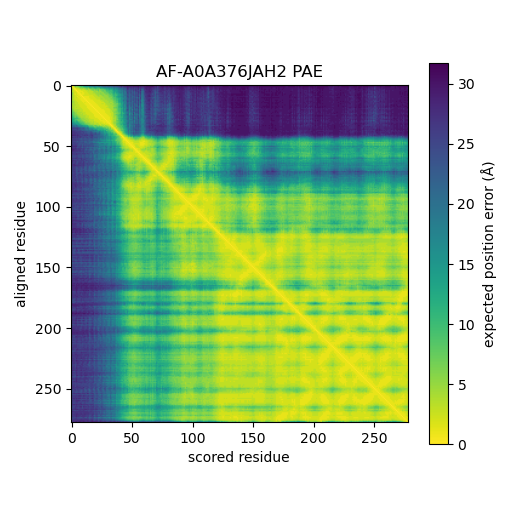2 13.080 4.543 1.00 92.38 91 THR A O 1
ATOM 688 N N . ALA A 1 92 ? -12.159 11.088 4.993 1.00 90.38 92 ALA A N 1
ATOM 689 C CA . ALA A 1 92 ? -10.951 10.313 4.719 1.00 90.38 92 ALA A CA 1
ATOM 690 C C . ALA A 1 92 ? -11.300 8.866 4.369 1.00 90.38 92 ALA A C 1
ATOM 692 O O . ALA A 1 92 ? -12.246 8.304 4.917 1.00 90.38 92 ALA A O 1
ATOM 693 N N . THR A 1 93 ? -10.515 8.249 3.489 1.00 90.12 93 THR A N 1
ATOM 694 C CA . THR A 1 93 ? -10.664 6.830 3.155 1.00 90.12 93 THR A CA 1
ATOM 695 C C . THR A 1 93 ? -9.880 5.938 4.118 1.00 90.12 93 THR A C 1
ATOM 697 O O . THR A 1 93 ? -8.868 6.365 4.673 1.00 90.12 93 THR A O 1
ATOM 700 N N . TYR A 1 94 ? -10.331 4.705 4.326 1.00 91.31 94 TYR A N 1
ATOM 701 C CA . TYR A 1 94 ? -9.616 3.662 5.074 1.00 91.31 94 TYR A CA 1
ATOM 702 C C . TYR A 1 94 ? -10.057 2.274 4.624 1.00 91.31 94 TYR A C 1
ATOM 704 O O . TYR A 1 94 ? -11.054 2.139 3.910 1.00 91.31 94 TYR A O 1
ATOM 712 N N . ILE A 1 95 ? -9.321 1.255 5.061 1.00 90.62 95 ILE A N 1
ATOM 713 C CA . ILE A 1 95 ? -9.690 -0.142 4.859 1.00 90.62 95 ILE A CA 1
ATOM 714 C C . ILE A 1 95 ? -10.359 -0.630 6.140 1.00 90.62 95 ILE A C 1
ATOM 716 O O . ILE A 1 95 ? -9.735 -0.674 7.195 1.00 90.62 95 ILE A O 1
ATOM 720 N N . ASN A 1 96 ? -11.644 -0.971 6.082 1.00 89.88 96 ASN A N 1
ATOM 721 C CA . ASN A 1 96 ? -12.347 -1.430 7.279 1.00 89.88 96 ASN A CA 1
ATOM 722 C C . ASN A 1 96 ? -11.854 -2.817 7.738 1.00 89.88 96 ASN A C 1
ATOM 724 O O . ASN A 1 96 ? -11.082 -3.493 7.059 1.00 89.88 96 ASN A O 1
ATOM 728 N N . LYS A 1 97 ? -12.355 -3.283 8.887 1.00 87.44 97 LYS A N 1
ATOM 729 C CA . LYS A 1 97 ? -12.045 -4.614 9.449 1.00 87.44 97 LYS A CA 1
ATOM 730 C C . LYS A 1 97 ? -12.292 -5.788 8.491 1.00 87.44 97 LYS A C 1
ATOM 732 O O . LYS A 1 97 ? -11.737 -6.860 8.702 1.00 87.44 97 LYS A O 1
ATOM 737 N N . SER A 1 98 ? -13.127 -5.596 7.473 1.00 86.12 98 SER A N 1
ATOM 738 C CA . SER A 1 98 ? -13.457 -6.599 6.462 1.00 86.12 98 SER A CA 1
ATOM 739 C C . SER A 1 98 ? -12.605 -6.490 5.194 1.00 86.12 98 SER A C 1
ATOM 741 O O . SER A 1 98 ? -12.797 -7.298 4.297 1.00 86.12 98 SER A O 1
ATOM 743 N N . GLY A 1 99 ? -11.681 -5.528 5.097 1.00 85.94 99 GLY A N 1
ATOM 744 C CA . GLY A 1 99 ? -10.856 -5.314 3.903 1.00 85.94 99 GLY A CA 1
ATOM 745 C C . GLY A 1 99 ? -11.476 -4.383 2.853 1.00 85.94 99 GLY A C 1
ATOM 746 O O . GLY A 1 99 ? -10.887 -4.185 1.792 1.00 85.94 99 GLY A O 1
ATOM 747 N N . GLU A 1 100 ? -12.643 -3.793 3.126 1.00 89.81 100 GLU A N 1
ATOM 748 C CA . GLU A 1 100 ? -13.343 -2.900 2.197 1.00 89.81 100 GLU A CA 1
ATOM 749 C C . GLU A 1 100 ? -12.806 -1.469 2.283 1.00 89.81 100 GLU A C 1
ATOM 751 O O . GLU A 1 100 ? -12.650 -0.920 3.377 1.00 89.81 100 GLU A O 1
ATOM 756 N N . LEU A 1 101 ? -12.620 -0.826 1.129 1.00 90.50 101 LEU A N 1
ATOM 757 C CA . LEU A 1 101 ? -12.381 0.607 1.045 1.00 90.50 101 LEU A CA 1
ATOM 758 C C . LEU A 1 101 ? -13.655 1.355 1.450 1.00 90.50 101 LEU A C 1
ATOM 760 O O . LEU A 1 101 ? -14.709 1.226 0.822 1.00 90.50 101 LEU A O 1
ATOM 764 N N . LYS A 1 102 ? -13.558 2.160 2.506 1.00 93.69 102 LYS A N 1
ATOM 765 C CA . LYS A 1 102 ? -14.644 3.009 3.004 1.00 93.69 102 LYS A CA 1
ATOM 766 C C . LYS A 1 102 ? -14.205 4.459 3.056 1.00 93.69 102 LYS A C 1
ATOM 768 O O . LYS A 1 102 ? -13.028 4.752 3.246 1.00 93.69 102 LYS A O 1
ATOM 773 N N . THR A 1 103 ? -15.180 5.354 2.963 1.00 94.31 103 THR A N 1
ATOM 774 C CA . THR A 1 103 ? -15.019 6.777 3.268 1.00 94.31 103 THR A CA 1
ATOM 775 C C . THR A 1 103 ? -15.659 7.037 4.620 1.00 94.31 103 THR A C 1
ATOM 777 O O . THR A 1 103 ? -16.838 6.752 4.799 1.00 94.31 103 THR A O 1
ATOM 780 N N . ALA A 1 104 ? -14.877 7.545 5.565 1.00 93.06 104 ALA A N 1
ATOM 781 C CA . ALA A 1 104 ? -15.378 8.054 6.831 1.00 93.06 104 ALA A CA 1
ATOM 782 C C . ALA A 1 104 ? -15.750 9.530 6.679 1.00 93.06 104 ALA A C 1
ATOM 784 O O . ALA A 1 104 ? -14.965 10.329 6.143 1.00 93.06 104 ALA A O 1
ATOM 785 N N . GLU A 1 105 ? -16.912 9.895 7.208 1.00 94.12 105 GLU A N 1
ATOM 786 C CA . GLU A 1 105 ? -17.393 11.270 7.241 1.00 94.12 105 GLU A CA 1
ATOM 787 C C . GLU A 1 105 ? -16.555 12.151 8.177 1.00 94.12 105 GLU A C 1
ATOM 789 O O . GLU A 1 105 ? -15.724 11.681 8.963 1.00 94.12 105 GLU A O 1
ATOM 794 N N . ILE A 1 106 ? -16.748 13.467 8.090 1.00 92.38 106 ILE A N 1
ATOM 795 C CA . ILE A 1 106 ? -16.141 14.423 9.028 1.00 92.38 106 ILE A CA 1
ATOM 796 C C . ILE A 1 106 ? -16.480 14.003 10.468 1.00 92.38 106 ILE A C 1
ATOM 798 O O . ILE A 1 106 ? -17.628 13.694 10.781 1.00 92.38 106 ILE A O 1
ATOM 802 N N . ASN A 1 107 ? -15.472 14.007 11.347 1.00 90.00 107 ASN A N 1
ATOM 803 C CA . ASN A 1 107 ? -15.571 13.555 12.744 1.00 90.00 107 ASN A CA 1
ATOM 804 C C . ASN A 1 107 ? -15.973 12.076 12.942 1.00 90.00 107 ASN A C 1
ATOM 806 O O . ASN A 1 107 ? -16.311 11.684 14.058 1.00 90.00 107 ASN A O 1
ATOM 810 N N . GLU A 1 108 ? -15.903 11.234 11.909 1.00 89.69 108 GLU A N 1
ATOM 811 C CA . GLU A 1 108 ? -16.092 9.789 12.049 1.00 89.69 108 GLU A CA 1
ATOM 812 C C . GLU A 1 108 ? -14.735 9.079 12.233 1.00 89.69 108 GLU A C 1
ATOM 814 O O . GLU A 1 108 ? -13.851 9.226 11.376 1.00 89.69 108 GLU A O 1
ATOM 819 N N . PRO A 1 109 ? -14.522 8.328 13.330 1.00 90.19 109 PRO A N 1
ATOM 820 C CA . PRO A 1 109 ? -13.303 7.545 13.535 1.00 90.19 109 PRO A CA 1
ATOM 821 C C . PRO A 1 109 ? -13.169 6.431 12.484 1.00 90.19 109 PRO A C 1
ATOM 823 O O . PRO A 1 109 ? -14.157 5.880 12.009 1.00 90.19 109 PRO A O 1
ATOM 826 N N . ARG A 1 110 ? -11.931 6.074 12.129 1.00 92.06 110 ARG A N 1
ATOM 827 C CA . ARG A 1 110 ? -11.632 5.007 11.158 1.00 92.06 110 ARG A CA 1
ATOM 828 C C . ARG A 1 110 ? -11.121 3.790 11.917 1.00 92.06 110 ARG A C 1
ATOM 830 O O . ARG A 1 110 ? -10.171 3.927 12.679 1.00 92.06 110 ARG A O 1
ATOM 837 N N . PHE A 1 111 ? -11.743 2.629 11.730 1.00 90.06 111 PHE A N 1
ATOM 838 C CA . PHE A 1 111 ? -11.337 1.386 12.392 1.00 90.06 111 PHE A CA 1
ATOM 839 C C . PHE A 1 111 ? -10.907 0.341 11.366 1.00 90.06 111 PHE A C 1
ATOM 841 O O . PHE A 1 111 ? -11.731 -0.148 10.589 1.00 90.06 111 PHE A O 1
ATOM 848 N N . GLU A 1 112 ? -9.630 -0.019 11.403 1.00 89.62 112 GLU A N 1
ATOM 849 C CA . GLU A 1 112 ? -9.055 -1.093 10.592 1.00 89.62 112 GLU A CA 1
ATOM 850 C C . GLU A 1 112 ? -9.037 -2.408 11.386 1.00 89.62 112 GLU A C 1
ATOM 852 O O . GLU A 1 112 ? -9.545 -2.482 12.512 1.00 89.62 112 GLU A O 1
ATOM 857 N N . CYS A 1 113 ? -8.463 -3.465 10.805 1.00 85.44 113 CYS A N 1
ATOM 858 C CA . CYS A 1 113 ? -8.305 -4.756 11.482 1.00 85.44 113 CYS A CA 1
ATOM 859 C C . CYS A 1 113 ? -7.548 -4.639 12.815 1.00 85.44 113 CYS A C 1
ATOM 861 O O . CYS A 1 113 ? -7.885 -5.344 13.764 1.00 85.44 113 CYS A O 1
ATOM 863 N N . ASP A 1 114 ? -6.607 -3.696 12.900 1.00 83.44 114 ASP A N 1
ATOM 864 C CA . ASP A 1 114 ? -5.749 -3.483 14.069 1.00 83.44 114 ASP A CA 1
ATOM 865 C C . ASP A 1 114 ? -6.349 -2.497 15.092 1.00 83.44 114 ASP A C 1
ATOM 867 O O . ASP A 1 114 ? -5.747 -2.230 16.131 1.00 83.44 114 ASP A O 1
ATOM 871 N N . GLY A 1 115 ? -7.554 -1.970 14.838 1.00 86.88 115 GLY A N 1
ATOM 872 C CA . GLY A 1 115 ? -8.260 -1.055 15.739 1.00 86.88 115 GLY A CA 1
ATOM 873 C C . GLY A 1 115 ? -8.382 0.367 15.196 1.00 86.88 115 GLY A C 1
ATOM 874 O O . GLY A 1 115 ? -8.550 0.571 13.994 1.00 86.88 115 GLY A O 1
ATOM 875 N N . LEU A 1 116 ? -8.393 1.359 16.095 1.00 88.69 116 LEU A N 1
ATOM 876 C CA . LEU A 1 116 ? -8.534 2.770 15.727 1.00 88.69 116 LEU A CA 1
ATOM 877 C C . LEU A 1 116 ? -7.321 3.241 14.917 1.00 88.69 116 LEU A C 1
ATOM 879 O O . LEU A 1 116 ? -6.194 3.242 15.409 1.00 88.69 116 LEU A O 1
ATOM 883 N N . LEU A 1 117 ? -7.567 3.712 13.699 1.00 89.12 117 LEU A N 1
ATOM 884 C CA . LEU A 1 117 ? -6.537 4.245 12.823 1.00 89.12 117 LEU A CA 1
ATOM 885 C C . LEU A 1 117 ? -6.164 5.670 13.224 1.00 89.12 117 LEU A C 1
ATOM 887 O O . LEU A 1 117 ? -6.883 6.631 12.926 1.00 89.12 117 LEU A O 1
ATOM 891 N N . ILE A 1 118 ? -4.994 5.792 13.846 1.00 86.75 118 ILE A N 1
ATOM 892 C CA . ILE A 1 118 ? -4.305 7.056 14.091 1.00 86.75 118 ILE A CA 1
ATOM 893 C C . ILE A 1 118 ? -3.067 7.098 13.200 1.00 86.75 118 ILE A C 1
ATOM 895 O O . ILE A 1 118 ? -2.125 6.332 13.381 1.00 86.75 118 ILE A O 1
ATOM 899 N N . GLU A 1 119 ? -3.069 8.000 12.227 1.00 84.38 119 GLU A N 1
ATOM 900 C CA . GLU A 1 119 ? -1.950 8.199 11.310 1.00 84.38 119 GLU A CA 1
ATOM 901 C C . GLU A 1 119 ? -1.698 9.691 11.087 1.00 84.38 119 GLU A C 1
ATOM 903 O O . GLU A 1 119 ? -2.589 10.524 11.272 1.00 84.38 119 GLU A O 1
ATOM 908 N N . GLY A 1 120 ? -0.471 10.023 10.686 1.00 79.94 120 GLY A N 1
ATOM 909 C CA . GLY A 1 120 ? -0.139 11.365 10.221 1.00 79.94 120 GLY A CA 1
ATOM 910 C C . GLY A 1 120 ? -0.842 11.701 8.905 1.00 79.94 120 GLY A C 1
ATOM 911 O O . GLY A 1 120 ? -1.337 10.825 8.194 1.00 79.94 120 GLY A O 1
ATOM 912 N N . GLN A 1 121 ? -0.858 12.985 8.555 1.00 77.31 121 GLN A N 1
ATOM 913 C CA . GLN A 1 121 ? -1.345 13.421 7.252 1.00 77.31 121 GLN A CA 1
ATOM 914 C C . GLN A 1 121 ? -0.481 12.811 6.140 1.00 77.31 121 GLN A C 1
ATOM 916 O O . GLN A 1 121 ? 0.746 12.879 6.184 1.00 77.31 121 GLN A O 1
ATOM 921 N N . ARG A 1 122 ? -1.129 12.225 5.130 1.00 78.25 122 ARG A N 1
ATOM 922 C CA . ARG A 1 122 ? -0.471 11.640 3.958 1.00 78.25 122 ARG A CA 1
ATOM 923 C C . ARG A 1 122 ? -1.111 12.179 2.688 1.00 78.25 122 ARG A C 1
ATOM 925 O O . ARG A 1 122 ? -2.324 12.371 2.633 1.00 78.25 122 ARG A O 1
ATOM 932 N N . THR A 1 123 ? -0.291 12.371 1.663 1.00 84.56 123 THR A N 1
ATOM 933 C CA . THR A 1 123 ? -0.731 12.761 0.321 1.00 84.56 123 THR A CA 1
ATOM 934 C C . THR A 1 123 ? -0.326 11.663 -0.648 1.00 84.56 123 THR A C 1
ATOM 936 O O . THR A 1 123 ? 0.826 11.237 -0.650 1.00 84.56 123 THR A O 1
ATOM 939 N N . ASN A 1 124 ? -1.262 11.193 -1.472 1.00 88.50 124 ASN A N 1
ATOM 940 C CA . ASN A 1 124 ? -0.923 10.289 -2.562 1.00 88.50 124 ASN A CA 1
ATOM 941 C C . ASN A 1 124 ? -0.363 11.100 -3.737 1.00 88.50 124 ASN A C 1
ATOM 943 O O . ASN A 1 124 ? -1.058 11.957 -4.278 1.00 88.50 124 ASN A O 1
ATOM 947 N N . PHE A 1 125 ? 0.879 10.818 -4.124 1.00 92.81 125 PHE A N 1
ATOM 948 C CA . PHE A 1 125 ? 1.563 11.530 -5.203 1.00 92.81 125 PHE A CA 1
ATOM 949 C C . PHE A 1 125 ? 1.341 10.912 -6.585 1.00 92.81 125 PHE A C 1
ATOM 951 O O . PHE A 1 125 ? 1.630 11.569 -7.579 1.00 92.81 125 PHE A O 1
ATOM 958 N N . PHE A 1 126 ? 0.821 9.683 -6.686 1.00 93.62 126 PHE A N 1
ATOM 959 C CA . PHE A 1 126 ? 0.568 9.058 -7.984 1.00 93.62 126 PHE A CA 1
ATOM 960 C C . PHE A 1 126 ? -0.633 9.710 -8.690 1.00 93.62 126 PHE A C 1
ATOM 962 O O . PHE A 1 126 ? -1.773 9.561 -8.224 1.00 93.62 126 PHE A O 1
ATOM 969 N N . PRO A 1 127 ? -0.422 10.397 -9.832 1.00 90.88 127 PRO A N 1
ATOM 970 C CA . PRO A 1 127 ? -1.510 11.020 -10.573 1.00 90.88 127 PRO A CA 1
ATOM 971 C C . PRO A 1 127 ? -2.465 9.959 -11.117 1.00 90.88 127 PRO A C 1
ATOM 973 O O . PRO A 1 127 ? -2.031 8.914 -11.599 1.00 90.88 127 PRO A O 1
ATOM 976 N N . ASN A 1 128 ? -3.770 10.238 -11.070 1.00 92.50 128 ASN A N 1
ATOM 977 C CA . ASN A 1 128 ? -4.813 9.307 -11.512 1.00 92.50 128 ASN A CA 1
ATOM 978 C C . ASN A 1 128 ? -4.744 7.929 -10.829 1.00 92.50 128 ASN A C 1
ATOM 980 O O . ASN A 1 128 ? -5.164 6.936 -11.413 1.00 92.50 128 ASN A O 1
ATOM 984 N N . SER A 1 129 ? -4.230 7.837 -9.599 1.00 88.88 129 SER A N 1
ATOM 985 C CA . SER A 1 129 ? -4.087 6.562 -8.874 1.00 88.88 129 SER A CA 1
ATOM 986 C C . SER A 1 129 ? -5.381 5.741 -8.768 1.00 88.88 129 SER A C 1
ATOM 988 O O . SER A 1 129 ? -5.315 4.523 -8.658 1.00 88.88 129 SER A O 1
ATOM 990 N N . THR A 1 130 ? -6.550 6.377 -8.864 1.00 89.62 130 THR A N 1
ATOM 991 C CA . THR A 1 130 ? -7.870 5.726 -8.860 1.00 89.62 130 THR A CA 1
ATOM 992 C C . THR A 1 130 ? -8.437 5.424 -10.253 1.00 89.62 130 THR A C 1
ATOM 994 O O . THR A 1 130 ? -9.504 4.820 -10.341 1.00 89.62 130 THR A O 1
ATOM 997 N N . ASP A 1 131 ? -7.759 5.814 -11.336 1.00 93.12 131 ASP A N 1
ATOM 998 C CA . ASP A 1 131 ? -8.180 5.596 -12.727 1.00 93.12 131 ASP A CA 1
ATOM 999 C C . ASP A 1 131 ? -7.055 4.924 -13.542 1.00 93.12 131 ASP A C 1
ATOM 1001 O O . ASP A 1 131 ? -6.263 5.604 -14.208 1.00 93.12 131 ASP A O 1
ATOM 1005 N N . PRO A 1 132 ? -6.984 3.578 -13.515 1.00 92.50 132 PRO A N 1
ATOM 1006 C CA . PRO A 1 132 ? -5.947 2.808 -14.201 1.00 92.50 132 PRO A CA 1
ATOM 1007 C C . PRO A 1 132 ? -5.858 3.034 -15.713 1.00 92.50 132 PRO A C 1
ATOM 1009 O O . PRO A 1 132 ? -4.797 2.828 -16.303 1.00 92.50 132 PRO A O 1
ATOM 1012 N N . SER A 1 133 ? -6.934 3.507 -16.356 1.00 91.56 133 SER A N 1
ATOM 1013 C CA . SER A 1 133 ? -6.921 3.820 -17.791 1.00 91.56 133 SER A CA 1
ATOM 1014 C C . SER A 1 133 ? -5.996 4.998 -18.133 1.00 91.56 133 SER A C 1
ATOM 1016 O O . SER A 1 133 ? -5.478 5.077 -19.249 1.00 91.56 133 SER A O 1
ATOM 1018 N N . LYS A 1 134 ? -5.744 5.880 -17.155 1.00 93.44 134 LYS A N 1
ATOM 1019 C CA . LYS A 1 134 ? -4.923 7.093 -17.279 1.00 93.44 134 LYS A CA 1
ATOM 1020 C C . LYS A 1 134 ? -3.517 6.951 -16.700 1.00 93.44 134 LYS A C 1
ATOM 1022 O O . LYS A 1 134 ? -2.784 7.940 -16.637 1.00 93.44 134 LYS A O 1
ATOM 1027 N N . TRP A 1 135 ? -3.133 5.763 -16.240 1.00 95.06 135 TRP A N 1
ATOM 1028 C CA . TRP A 1 135 ? -1.781 5.546 -15.734 1.00 95.06 135 TRP A CA 1
ATOM 1029 C C . TRP A 1 135 ? -0.752 5.673 -16.860 1.00 95.06 135 TRP A C 1
ATOM 1031 O O . TRP A 1 135 ? -0.985 5.264 -18.002 1.00 95.06 135 TRP A O 1
ATOM 1041 N N . ASN A 1 136 ? 0.412 6.227 -16.528 1.00 94.75 136 ASN A N 1
ATOM 1042 C CA . ASN A 1 136 ? 1.550 6.425 -17.427 1.00 94.75 136 ASN A CA 1
ATOM 1043 C C . ASN A 1 136 ? 2.334 5.121 -17.668 1.00 94.75 136 ASN A C 1
ATOM 1045 O O . ASN A 1 136 ? 3.548 5.049 -17.466 1.00 94.75 136 ASN A O 1
ATOM 1049 N N . LYS A 1 137 ? 1.614 4.083 -18.095 1.00 95.25 137 LYS A N 1
ATOM 1050 C CA . LYS A 1 137 ? 2.154 2.757 -18.391 1.00 95.25 137 LYS A CA 1
ATOM 1051 C C . LYS A 1 137 ? 3.073 2.762 -19.616 1.00 95.25 137 LYS A C 1
ATOM 1053 O O . LYS A 1 137 ? 2.920 3.576 -20.528 1.00 95.25 137 LYS A O 1
ATOM 1058 N N . SER A 1 138 ? 3.995 1.806 -19.669 1.00 95.06 138 SER A N 1
ATOM 1059 C CA . SER A 1 138 ? 4.781 1.511 -20.867 1.00 95.06 138 SER A CA 1
ATOM 1060 C C . SER A 1 138 ? 3.875 1.104 -22.033 1.00 95.06 138 SER A C 1
ATOM 1062 O O . SER A 1 138 ? 2.881 0.412 -21.842 1.00 95.06 138 SER A O 1
ATOM 1064 N N . THR A 1 139 ? 4.251 1.487 -23.255 1.00 93.56 139 THR A N 1
ATOM 1065 C CA . THR A 1 139 ? 3.492 1.189 -24.487 1.00 93.56 139 THR A CA 1
ATOM 1066 C C . THR A 1 139 ? 3.407 -0.298 -24.823 1.00 93.56 139 THR A C 1
ATOM 1068 O O . THR A 1 139 ? 2.598 -0.680 -25.656 1.00 93.56 139 THR A O 1
ATOM 1071 N N . SER A 1 140 ? 4.234 -1.122 -24.181 1.00 92.62 140 SER A N 1
ATOM 1072 C CA . SER A 1 140 ? 4.243 -2.582 -24.276 1.00 92.62 140 SER A CA 1
ATOM 1073 C C . SER A 1 140 ? 3.225 -3.273 -23.358 1.00 92.62 140 SER A C 1
ATOM 1075 O O . SER A 1 140 ? 3.218 -4.501 -23.280 1.00 92.62 140 SER A O 1
ATOM 1077 N N . LEU A 1 141 ? 2.421 -2.500 -22.618 1.00 93.31 141 LEU A N 1
ATOM 1078 C CA . LEU A 1 141 ? 1.363 -2.989 -21.738 1.00 93.31 141 LEU A CA 1
ATOM 1079 C C . LEU A 1 141 ? 0.007 -2.460 -22.213 1.00 93.31 141 LEU A C 1
ATOM 1081 O O . LEU A 1 141 ? -0.222 -1.247 -22.242 1.00 93.31 141 LEU A O 1
ATOM 1085 N N . ASP A 1 142 ? -0.915 -3.371 -22.495 1.00 92.38 142 ASP A N 1
ATOM 1086 C CA . ASP A 1 142 ? -2.289 -3.045 -22.862 1.00 92.38 142 ASP A CA 1
ATOM 1087 C C . ASP A 1 142 ? -3.196 -3.102 -21.632 1.00 92.38 142 ASP A C 1
ATOM 1089 O O . ASP A 1 142 ? -3.129 -4.038 -20.836 1.00 92.38 142 ASP A O 1
ATOM 1093 N N . VAL A 1 143 ? -4.071 -2.105 -21.472 1.00 94.00 143 VAL A N 1
ATOM 1094 C CA . VAL A 1 143 ? -5.134 -2.139 -20.454 1.00 94.00 143 VAL A CA 1
ATOM 1095 C C . VAL A 1 143 ? -6.376 -2.693 -21.126 1.00 94.00 143 VAL A C 1
ATOM 1097 O O . VAL A 1 143 ? -6.989 -2.021 -21.951 1.00 94.00 143 VAL A O 1
ATOM 1100 N N . THR A 1 144 ? -6.715 -3.934 -20.799 1.00 94.00 144 THR A N 1
ATOM 1101 C CA . THR A 1 144 ? -7.818 -4.662 -21.451 1.00 94.00 144 THR A CA 1
ATOM 1102 C C . THR A 1 144 ? -9.128 -4.572 -20.680 1.00 94.00 144 THR A C 1
ATOM 1104 O O . THR A 1 144 ? -10.184 -4.883 -21.222 1.00 94.00 144 THR A O 1
ATOM 1107 N N . GLU A 1 145 ? -9.065 -4.154 -19.420 1.00 94.88 145 GLU A N 1
ATOM 1108 C CA . GLU A 1 145 ? -10.214 -4.040 -18.533 1.00 94.88 145 GLU A CA 1
ATOM 1109 C C . GLU A 1 145 ? -9.918 -3.000 -17.455 1.00 94.88 145 GLU A C 1
ATOM 1111 O O . GLU A 1 145 ? -8.788 -2.915 -16.967 1.00 94.88 145 GLU A O 1
ATOM 1116 N N . THR A 1 146 ? -10.936 -2.243 -17.063 1.00 95.25 146 THR A N 1
ATOM 1117 C CA . THR A 1 146 ? -10.958 -1.492 -15.810 1.00 95.25 146 THR A CA 1
ATOM 1118 C C . THR A 1 146 ? -12.268 -1.773 -15.090 1.00 95.25 146 THR A C 1
ATOM 1120 O O . THR A 1 146 ? -13.303 -1.984 -15.723 1.00 95.25 146 THR A O 1
ATOM 1123 N N . GLY A 1 147 ? -12.231 -1.786 -13.764 1.00 94.06 147 GLY A N 1
ATOM 1124 C CA . GLY A 1 147 ? -13.403 -2.100 -12.958 1.00 94.06 147 GLY A CA 1
ATOM 1125 C C . GLY A 1 147 ? -13.210 -1.729 -11.499 1.00 94.06 147 GLY A C 1
ATOM 1126 O O . GLY A 1 147 ? -12.211 -1.112 -11.131 1.00 94.06 147 GLY A O 1
ATOM 1127 N N . THR A 1 148 ? -14.169 -2.127 -10.673 1.00 93.56 148 THR A N 1
ATOM 1128 C CA . THR A 1 148 ? -14.119 -1.989 -9.218 1.00 93.56 148 THR A CA 1
ATOM 1129 C C . THR A 1 148 ? -14.270 -3.377 -8.612 1.00 93.56 148 THR A C 1
ATOM 1131 O O . THR A 1 148 ? -15.163 -4.127 -9.007 1.00 93.56 148 THR A O 1
ATOM 1134 N N . ASP A 1 149 ? -13.376 -3.748 -7.699 1.00 90.50 149 ASP A N 1
ATOM 1135 C CA . ASP A 1 149 ? -13.444 -5.043 -7.026 1.00 90.50 149 ASP A CA 1
ATOM 1136 C C . ASP A 1 149 ? -14.556 -5.077 -5.960 1.00 90.50 149 ASP A C 1
ATOM 1138 O O . ASP A 1 149 ? -15.177 -4.064 -5.629 1.00 90.50 149 ASP A O 1
ATOM 1142 N N . SER A 1 150 ? -14.804 -6.258 -5.389 1.00 88.44 150 SER A N 1
ATOM 1143 C CA . SER A 1 150 ? -15.815 -6.453 -4.339 1.00 88.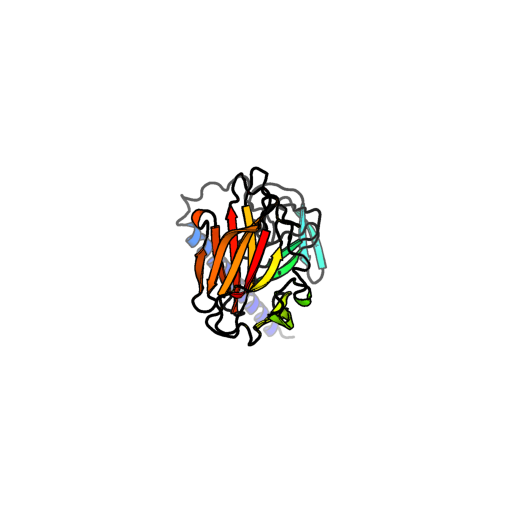44 150 SER A CA 1
ATOM 1144 C C . SER A 1 150 ? -15.551 -5.654 -3.057 1.00 88.44 150 SER A C 1
ATOM 1146 O O . SER A 1 150 ? -16.440 -5.548 -2.220 1.00 88.44 150 SER A O 1
ATOM 1148 N N . PHE A 1 151 ? -14.349 -5.097 -2.897 1.00 87.56 151 PHE A N 1
ATOM 1149 C CA . PHE A 1 151 ? -13.946 -4.268 -1.767 1.00 87.56 151 PHE A CA 1
ATOM 1150 C C . PHE A 1 151 ? -13.978 -2.768 -2.088 1.00 87.56 151 PHE A C 1
ATOM 1152 O O . PHE A 1 151 ? -13.596 -1.965 -1.241 1.00 87.56 151 PHE A O 1
ATOM 1159 N N . GLY A 1 152 ? -14.438 -2.368 -3.277 1.00 89.38 152 GLY A N 1
ATOM 1160 C CA . GLY A 1 152 ? -14.568 -0.963 -3.665 1.00 89.38 152 GLY A CA 1
ATOM 1161 C C . GLY A 1 152 ? -13.290 -0.333 -4.224 1.00 89.38 152 GLY A C 1
ATOM 1162 O O . GLY A 1 152 ? -13.245 0.884 -4.398 1.00 89.38 152 GLY A O 1
ATOM 1163 N N . PHE A 1 153 ? -12.251 -1.120 -4.519 1.00 90.62 153 PHE A N 1
ATOM 1164 C CA . PHE A 1 153 ? -11.031 -0.609 -5.141 1.00 90.62 153 PHE A CA 1
ATOM 1165 C C . PHE A 1 153 ? -11.122 -0.669 -6.660 1.00 90.62 153 PHE A C 1
ATOM 1167 O O . PHE A 1 153 ? -11.431 -1.712 -7.236 1.00 90.62 153 PHE A O 1
ATOM 1174 N N . ASN A 1 154 ? -10.772 0.433 -7.318 1.00 93.69 154 ASN A N 1
ATOM 1175 C CA . ASN A 1 154 ? -10.633 0.441 -8.768 1.00 93.69 154 ASN A CA 1
ATOM 1176 C C . ASN A 1 154 ? -9.391 -0.353 -9.192 1.00 93.69 154 ASN A C 1
ATOM 1178 O O . ASN A 1 154 ? -8.317 -0.192 -8.608 1.00 93.69 154 ASN A O 1
ATOM 1182 N N . TYR A 1 155 ? -9.528 -1.175 -10.229 1.00 94.19 155 TYR A N 1
ATOM 1183 C CA . TYR A 1 155 ? -8.447 -1.973 -10.799 1.00 94.19 155 TYR A CA 1
ATOM 1184 C C . TYR A 1 155 ? -8.390 -1.841 -12.320 1.00 94.19 155 TYR A C 1
ATOM 1186 O O . TYR A 1 155 ? -9.355 -1.436 -12.972 1.00 94.19 155 TYR A O 1
ATOM 1194 N N . GLY A 1 156 ? -7.229 -2.179 -12.880 1.00 95.25 156 GLY A N 1
ATOM 1195 C CA . GLY A 1 156 ? -7.024 -2.341 -14.314 1.00 95.25 156 GLY A CA 1
ATOM 1196 C C . GLY A 1 156 ? -6.327 -3.667 -14.601 1.00 95.25 156 GLY A C 1
ATOM 1197 O O . GLY A 1 156 ? -5.417 -4.050 -13.863 1.00 95.25 156 GLY A O 1
ATOM 1198 N N . ARG A 1 157 ? -6.743 -4.365 -15.661 1.00 94.81 157 ARG A N 1
ATOM 1199 C CA . ARG A 1 157 ? -6.088 -5.590 -16.135 1.00 94.81 157 ARG A CA 1
ATOM 1200 C C . ARG A 1 157 ? -5.066 -5.250 -17.211 1.00 94.81 157 ARG A C 1
ATOM 1202 O O . ARG A 1 157 ? -5.431 -4.832 -18.313 1.00 94.81 157 ARG A O 1
ATOM 1209 N N . PHE A 1 158 ? -3.796 -5.460 -16.882 1.00 93.00 158 PHE A N 1
ATOM 1210 C CA . PHE A 1 158 ? -2.665 -5.207 -17.767 1.00 93.00 158 PHE A CA 1
ATOM 1211 C C . PHE A 1 158 ? -2.229 -6.504 -18.444 1.00 93.00 158 PHE A C 1
ATOM 1213 O O . PHE A 1 158 ? -1.995 -7.505 -17.771 1.00 93.00 158 PHE A O 1
ATOM 1220 N N . VAL A 1 159 ? -2.111 -6.470 -19.768 1.00 91.44 159 VAL A N 1
ATOM 1221 C CA . VAL A 1 159 ? -1.634 -7.586 -20.587 1.00 91.44 159 VAL A CA 1
ATOM 1222 C C . VAL A 1 159 ? -0.332 -7.171 -21.257 1.00 91.44 159 VAL A C 1
ATOM 1224 O O . VAL A 1 159 ? -0.223 -6.071 -21.800 1.00 91.44 159 VAL A O 1
ATOM 1227 N N . VAL A 1 160 ? 0.673 -8.039 -21.178 1.00 89.62 160 VAL A N 1
ATOM 1228 C CA . VAL A 1 160 ? 1.954 -7.842 -21.862 1.00 89.62 160 VAL A CA 1
ATOM 1229 C C . VAL A 1 160 ? 1.788 -8.107 -23.353 1.00 89.62 160 VAL A C 1
ATOM 1231 O O . VAL A 1 160 ? 1.180 -9.101 -23.741 1.00 89.62 160 VAL A O 1
ATOM 1234 N N . GLN A 1 161 ? 2.334 -7.233 -24.193 1.00 91.12 161 GLN A N 1
ATOM 1235 C CA . GLN A 1 161 ? 2.383 -7.486 -25.632 1.00 91.12 161 GLN A CA 1
ATOM 1236 C C . GLN A 1 161 ? 3.387 -8.601 -25.954 1.00 91.12 161 GLN A C 1
ATOM 1238 O O . GLN A 1 161 ? 4.430 -8.715 -25.305 1.00 91.12 161 GLN A O 1
ATOM 1243 N N . ASP A 1 162 ? 3.129 -9.359 -27.022 1.00 88.88 162 ASP A N 1
ATOM 1244 C CA . ASP A 1 162 ? 3.993 -10.462 -27.477 1.00 88.88 162 ASP A CA 1
ATOM 1245 C C . ASP A 1 162 ? 5.460 -10.043 -27.668 1.00 88.88 162 ASP A C 1
ATOM 1247 O O . ASP A 1 162 ? 6.376 -10.832 -27.452 1.00 88.88 162 ASP A O 1
ATOM 1251 N N . SER A 1 163 ? 5.695 -8.774 -28.018 1.00 85.81 163 SER A N 1
ATOM 1252 C CA . SER A 1 163 ? 7.027 -8.202 -28.245 1.00 85.81 163 SER A CA 1
ATOM 1253 C C . SER A 1 163 ? 7.947 -8.217 -27.019 1.00 85.81 163 SER A C 1
ATOM 1255 O O . SER A 1 163 ? 9.164 -8.115 -27.180 1.00 85.81 163 SER A O 1
ATOM 1257 N N . ILE A 1 164 ? 7.392 -8.331 -25.807 1.00 85.44 164 ILE A N 1
ATOM 1258 C CA . ILE A 1 164 ? 8.158 -8.313 -24.551 1.00 85.44 164 ILE A CA 1
ATOM 1259 C C . ILE A 1 164 ? 8.130 -9.650 -23.803 1.00 85.44 164 ILE A C 1
ATOM 1261 O O . ILE A 1 164 ? 8.814 -9.795 -22.785 1.00 85.44 164 ILE A O 1
ATOM 1265 N N . VAL A 1 165 ? 7.395 -10.643 -24.311 1.00 83.06 165 VAL A N 1
ATOM 1266 C CA . VAL A 1 165 ? 7.342 -11.987 -23.725 1.00 83.06 165 VAL A CA 1
ATOM 1267 C C . VAL A 1 165 ? 8.730 -12.635 -23.788 1.00 83.06 165 VAL A C 1
ATOM 1269 O O . VAL A 1 165 ? 9.387 -12.645 -24.825 1.00 83.06 165 VAL A O 1
ATOM 1272 N N . GLY A 1 166 ? 9.199 -13.161 -22.652 1.00 79.19 166 GLY A N 1
ATOM 1273 C CA . GLY A 1 166 ? 10.530 -13.773 -22.528 1.00 79.19 166 GLY A CA 1
ATOM 1274 C C . GLY A 1 166 ? 11.690 -12.776 -22.405 1.00 79.19 166 GLY A C 1
ATOM 1275 O O . GLY A 1 166 ? 12.847 -13.193 -22.359 1.00 79.19 166 GLY A O 1
ATOM 1276 N N . THR A 1 167 ? 11.408 -11.472 -22.334 1.00 82.75 167 THR A N 1
ATOM 1277 C CA . THR A 1 167 ? 12.424 -10.449 -22.053 1.00 82.75 167 THR A CA 1
ATOM 1278 C C . THR A 1 167 ? 12.544 -10.182 -20.550 1.00 82.75 167 THR A C 1
ATOM 1280 O O . THR A 1 167 ? 11.633 -10.470 -19.782 1.00 82.75 167 THR A O 1
ATOM 1283 N N . SER A 1 168 ? 13.680 -9.629 -20.120 1.00 76.56 168 SER A N 1
ATOM 1284 C CA . SER A 1 168 ? 13.980 -9.335 -18.708 1.00 76.56 168 SER A CA 1
ATOM 1285 C C . SER A 1 168 ? 13.868 -7.849 -18.347 1.00 76.56 168 SER A C 1
ATOM 1287 O O . SER A 1 168 ? 14.390 -7.408 -17.320 1.00 76.56 168 SER A O 1
ATOM 1289 N N . LYS A 1 169 ? 13.250 -7.036 -19.214 1.00 84.12 169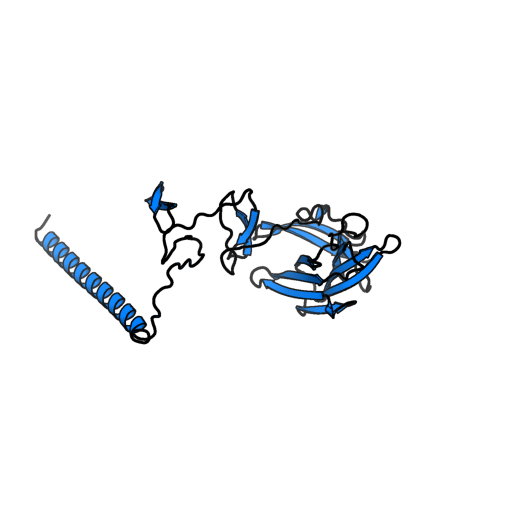 LYS A N 1
ATOM 1290 C CA . LYS A 1 169 ? 13.102 -5.597 -18.972 1.00 84.12 169 LYS A CA 1
ATOM 1291 C C . LYS A 1 169 ? 11.874 -5.340 -18.107 1.00 84.12 169 LYS A C 1
ATOM 1293 O O . LYS A 1 169 ? 10.799 -5.855 -18.377 1.00 84.12 169 LYS A O 1
ATOM 1298 N N . ALA A 1 170 ? 12.039 -4.492 -17.097 1.00 90.25 170 ALA A N 1
ATOM 1299 C CA . ALA A 1 170 ? 10.907 -4.012 -16.320 1.00 90.25 170 ALA A CA 1
ATOM 1300 C C . ALA A 1 170 ? 10.093 -2.998 -17.140 1.00 90.25 170 ALA A C 1
ATOM 1302 O O . ALA A 1 170 ? 10.663 -2.125 -17.801 1.00 90.25 170 ALA A O 1
ATOM 1303 N N . HIS A 1 171 ? 8.770 -3.091 -17.056 1.00 94.06 171 HIS A N 1
ATOM 1304 C CA . HIS A 1 171 ? 7.828 -2.232 -17.766 1.00 94.06 171 HIS A CA 1
ATOM 1305 C C . HIS A 1 171 ? 6.947 -1.486 -16.771 1.00 94.06 171 HIS A C 1
ATOM 1307 O O . HIS A 1 171 ? 6.312 -2.087 -15.909 1.00 94.06 171 HIS A O 1
ATOM 1313 N N . THR A 1 172 ? 6.913 -0.162 -16.870 1.00 95.69 172 THR A N 1
ATOM 1314 C CA . THR A 1 172 ? 6.173 0.688 -15.933 1.00 95.69 172 THR A CA 1
ATOM 1315 C C . THR A 1 172 ? 4.674 0.473 -16.083 1.00 95.69 172 THR A C 1
ATOM 1317 O O . THR A 1 172 ? 4.147 0.562 -17.187 1.00 95.69 172 THR A O 1
ATOM 1320 N N . ILE A 1 173 ? 3.989 0.241 -14.967 1.00 96.12 173 ILE A N 1
ATOM 1321 C CA . ILE A 1 173 ? 2.525 0.229 -14.869 1.00 96.12 173 ILE A CA 1
ATOM 1322 C C . ILE A 1 173 ? 2.044 1.631 -14.483 1.00 96.12 173 ILE A C 1
ATOM 1324 O O . ILE A 1 173 ? 1.189 2.204 -15.152 1.00 96.12 173 ILE A O 1
ATOM 1328 N N . ILE A 1 174 ? 2.651 2.206 -13.442 1.00 96.38 174 ILE A N 1
ATOM 1329 C CA . ILE A 1 174 ? 2.458 3.593 -13.013 1.00 96.38 174 ILE A CA 1
ATOM 1330 C C . ILE A 1 174 ? 3.762 4.120 -12.408 1.00 96.38 174 ILE A C 1
ATOM 1332 O O . ILE A 1 174 ? 4.513 3.374 -11.774 1.00 96.38 174 ILE A O 1
ATOM 1336 N N . GLY A 1 175 ? 4.055 5.397 -12.631 1.00 95.12 175 GLY A N 1
ATOM 1337 C CA . GLY A 1 175 ? 5.315 6.010 -12.234 1.00 95.12 175 GLY A CA 1
ATOM 1338 C C . GLY A 1 175 ? 5.186 7.460 -11.803 1.00 95.12 175 GLY A C 1
ATOM 1339 O O . GLY A 1 175 ? 4.424 8.230 -12.385 1.00 95.12 175 GLY A O 1
ATOM 1340 N N . LEU A 1 176 ? 6.003 7.834 -10.830 1.00 95.44 176 LEU A N 1
ATOM 1341 C CA . LEU A 1 176 ? 6.244 9.200 -10.406 1.00 95.44 176 LEU A CA 1
ATOM 1342 C C . LEU A 1 176 ? 7.725 9.501 -10.615 1.00 95.44 176 LEU A C 1
ATOM 1344 O O . LEU A 1 176 ? 8.578 8.961 -9.914 1.00 95.44 176 LEU A O 1
ATOM 1348 N N . TYR A 1 177 ? 8.036 10.351 -11.585 1.00 95.00 177 TYR A N 1
ATOM 1349 C CA . TYR A 1 177 ? 9.418 10.716 -11.874 1.00 95.00 177 TYR A CA 1
ATOM 1350 C C . TYR A 1 177 ? 9.925 11.742 -10.861 1.00 95.00 177 TYR A C 1
ATOM 1352 O O . TYR A 1 177 ? 9.274 12.767 -10.639 1.00 95.00 177 TYR A O 1
ATOM 1360 N N . SER A 1 178 ? 11.120 11.512 -10.311 1.00 94.44 178 SER A N 1
ATOM 1361 C CA . SER A 1 178 ? 11.761 12.442 -9.365 1.00 94.44 178 SER A CA 1
ATOM 1362 C C . SER A 1 178 ? 11.927 13.845 -9.955 1.00 94.44 178 SER A C 1
ATOM 1364 O O . SER A 1 178 ? 11.707 14.834 -9.267 1.00 94.44 178 SER A O 1
ATOM 1366 N N . SER A 1 179 ? 12.208 13.936 -11.257 1.00 92.06 179 SER A N 1
ATOM 1367 C CA . SER A 1 179 ? 12.436 15.187 -11.988 1.00 92.06 179 SER A CA 1
ATOM 1368 C C . SER A 1 179 ? 11.204 16.086 -12.169 1.00 92.06 179 SER A C 1
ATOM 1370 O O . SER A 1 179 ? 11.359 17.253 -12.511 1.00 92.06 179 SER A O 1
ATOM 1372 N N . THR A 1 180 ? 9.981 15.561 -12.032 1.00 87.19 180 THR A N 1
ATOM 1373 C CA . THR A 1 180 ? 8.744 16.299 -12.383 1.00 87.19 180 THR A CA 1
ATOM 1374 C C . THR A 1 180 ? 7.645 16.205 -11.327 1.00 87.19 180 THR A C 1
ATOM 1376 O O . THR A 1 180 ? 6.507 16.575 -11.603 1.00 87.19 180 THR A O 1
ATOM 1379 N N . GLY A 1 181 ? 7.949 15.683 -10.139 1.00 82.81 181 GLY A N 1
ATOM 1380 C CA . GLY A 1 181 ? 6.953 15.548 -9.074 1.00 82.81 181 GLY A CA 1
ATOM 1381 C C . GLY A 1 181 ? 7.262 14.499 -8.014 1.00 82.81 181 GLY A C 1
ATOM 1382 O O . GLY A 1 181 ? 6.330 14.040 -7.364 1.00 82.81 181 GLY A O 1
ATOM 1383 N N . GLY A 1 182 ? 8.524 14.081 -7.858 1.00 90.50 182 GLY A N 1
ATOM 1384 C CA . GLY A 1 182 ? 8.895 13.144 -6.800 1.00 90.50 182 GLY A CA 1
ATOM 1385 C C . GLY A 1 182 ? 8.616 13.689 -5.400 1.00 90.50 182 GLY A C 1
ATOM 1386 O O . GLY A 1 182 ? 8.380 14.879 -5.198 1.00 90.50 182 GLY A O 1
ATOM 1387 N N . VAL A 1 183 ? 8.658 12.789 -4.426 1.00 93.25 183 VAL A N 1
ATOM 1388 C CA . VAL A 1 183 ? 8.452 13.110 -3.015 1.00 93.25 183 VAL A CA 1
ATOM 1389 C C . VAL A 1 183 ? 9.679 13.849 -2.490 1.00 93.25 183 VAL A C 1
ATOM 1391 O O . VAL A 1 183 ? 10.803 13.388 -2.688 1.00 93.25 183 VAL A O 1
ATOM 1394 N N . ASP A 1 184 ? 9.456 14.987 -1.836 1.00 92.31 184 ASP A N 1
ATOM 1395 C CA . ASP A 1 184 ? 10.506 15.746 -1.156 1.00 92.31 184 ASP A CA 1
ATOM 1396 C C . ASP A 1 184 ? 11.013 14.970 0.067 1.00 92.31 184 ASP A C 1
ATOM 1398 O O . ASP A 1 184 ? 10.246 14.592 0.953 1.00 92.31 184 ASP A O 1
ATOM 1402 N N . THR A 1 185 ? 12.317 14.724 0.090 1.00 93.94 185 THR A N 1
ATOM 1403 C CA . THR A 1 185 ? 13.053 13.993 1.128 1.00 93.94 185 THR A CA 1
ATOM 1404 C C . THR A 1 185 ? 14.228 14.816 1.664 1.00 93.94 185 THR A C 1
ATOM 1406 O O . THR A 1 185 ? 15.186 14.274 2.221 1.00 93.94 185 THR A O 1
ATOM 1409 N N . SER A 1 186 ? 14.177 16.143 1.499 1.00 91.38 186 SER A N 1
ATOM 1410 C CA . SER A 1 186 ? 15.203 17.065 1.996 1.00 91.38 186 SER A CA 1
ATOM 1411 C C . SER A 1 186 ? 15.173 17.246 3.522 1.00 91.38 186 SER A C 1
ATOM 1413 O O . SER A 1 186 ? 16.231 17.466 4.116 1.00 91.38 186 SER A O 1
ATOM 1415 N N . GLY A 1 187 ? 14.003 17.094 4.158 1.00 88.94 187 GLY A N 1
ATOM 1416 C CA . GLY A 1 187 ? 13.800 17.228 5.610 1.00 88.94 187 GLY A CA 1
ATOM 1417 C C . GLY A 1 187 ? 14.328 16.059 6.456 1.00 88.94 187 GLY A C 1
ATOM 1418 O O . GLY A 1 187 ? 14.969 15.144 5.951 1.00 88.94 187 GLY A O 1
ATOM 1419 N N . ASP A 1 188 ? 14.050 16.065 7.762 1.00 87.38 188 ASP A N 1
ATOM 1420 C CA . ASP A 1 188 ? 14.591 15.062 8.699 1.00 87.38 188 ASP A CA 1
ATOM 1421 C C . ASP A 1 188 ? 13.997 13.654 8.492 1.00 87.38 188 ASP A C 1
ATOM 1423 O O . ASP A 1 188 ? 14.692 12.640 8.623 1.00 87.38 188 ASP A O 1
ATOM 1427 N N . GLU A 1 189 ? 12.715 13.576 8.122 1.00 83.19 189 GLU A N 1
ATOM 1428 C CA . GLU A 1 189 ? 12.052 12.323 7.760 1.00 83.19 189 GLU A CA 1
ATOM 1429 C C . GLU A 1 189 ? 12.212 12.027 6.267 1.00 83.19 189 GLU A C 1
ATOM 1431 O O . GLU A 1 189 ? 11.542 12.594 5.410 1.00 83.19 189 GLU A O 1
ATOM 1436 N N . LYS A 1 190 ? 13.100 11.080 5.962 1.00 91.88 190 LYS A N 1
ATOM 1437 C CA . LYS A 1 190 ? 13.508 10.742 4.592 1.00 91.88 190 LYS A CA 1
ATOM 1438 C C . LYS A 1 190 ? 12.909 9.431 4.095 1.00 91.88 190 LYS A C 1
ATOM 1440 O O . LYS A 1 190 ? 13.621 8.627 3.505 1.00 91.88 190 LYS A O 1
ATOM 1445 N N . HIS A 1 191 ? 11.641 9.148 4.382 1.00 93.06 191 HIS A N 1
ATOM 1446 C CA . HIS A 1 191 ? 11.027 7.871 4.000 1.00 93.06 191 HIS A CA 1
ATOM 1447 C C . HIS A 1 191 ? 10.010 8.038 2.876 1.00 93.06 191 HIS A C 1
ATOM 1449 O O . HIS A 1 191 ? 9.077 8.826 2.986 1.00 93.06 191 HIS A O 1
ATOM 1455 N N . VAL A 1 192 ? 10.150 7.231 1.824 1.00 95.06 192 VAL A N 1
ATOM 1456 C CA . VAL A 1 192 ? 9.173 7.151 0.732 1.00 95.06 192 VAL A CA 1
ATOM 1457 C C . VAL A 1 192 ? 8.615 5.748 0.678 1.00 95.06 192 VAL A C 1
ATOM 1459 O O . VAL A 1 192 ? 9.364 4.786 0.532 1.00 95.06 192 VAL A O 1
ATOM 1462 N N . THR A 1 193 ? 7.295 5.639 0.791 1.00 95.75 193 THR A N 1
ATOM 1463 C CA . THR A 1 193 ? 6.583 4.363 0.722 1.00 95.75 193 THR A CA 1
ATOM 1464 C C . THR A 1 193 ? 5.738 4.317 -0.537 1.00 95.75 193 THR A C 1
ATOM 1466 O O . THR A 1 193 ? 5.006 5.259 -0.834 1.00 95.75 193 THR A O 1
ATOM 1469 N N . ILE A 1 194 ? 5.826 3.205 -1.256 1.00 97.31 194 ILE A N 1
ATOM 1470 C CA . ILE A 1 194 ? 4.944 2.879 -2.373 1.00 97.31 194 ILE A CA 1
ATOM 1471 C C . ILE A 1 194 ? 4.242 1.583 -2.011 1.00 97.31 194 ILE A C 1
ATOM 1473 O O . ILE A 1 194 ? 4.871 0.638 -1.534 1.00 97.31 194 ILE A O 1
ATOM 1477 N N . SER A 1 195 ? 2.939 1.537 -2.248 1.00 95.06 195 SER A N 1
ATOM 1478 C CA . SER A 1 195 ? 2.140 0.338 -2.066 1.00 95.06 195 SER A CA 1
ATOM 1479 C C . SER A 1 195 ? 1.196 0.133 -3.242 1.00 95.06 195 SER A C 1
ATOM 1481 O O . SER A 1 195 ? 0.824 1.071 -3.948 1.00 95.06 195 SER A O 1
ATOM 1483 N N . CYS A 1 196 ? 0.841 -1.123 -3.482 1.00 94.81 196 CYS A N 1
ATOM 1484 C CA . CYS A 1 196 ? -0.095 -1.518 -4.521 1.00 94.81 196 CYS A CA 1
ATOM 1485 C C . CYS A 1 196 ? -0.863 -2.775 -4.100 1.00 94.81 196 CYS A C 1
ATOM 1487 O O . CYS A 1 196 ? -0.398 -3.565 -3.274 1.00 94.81 196 CYS A O 1
ATOM 1489 N N . ARG A 1 197 ? -2.050 -2.961 -4.684 1.00 93.88 197 ARG A N 1
ATOM 1490 C CA . ARG A 1 197 ? -2.774 -4.235 -4.662 1.00 93.88 197 ARG A CA 1
ATOM 1491 C C . ARG A 1 197 ? -2.646 -4.866 -6.039 1.00 93.88 197 ARG A C 1
ATOM 1493 O O . ARG A 1 197 ? -2.967 -4.231 -7.039 1.00 93.88 197 ARG A O 1
ATOM 1500 N N . VAL A 1 198 ? -2.140 -6.093 -6.084 1.00 94.56 198 VAL A N 1
ATOM 1501 C CA . VAL A 1 198 ? -1.843 -6.802 -7.331 1.00 94.56 198 VAL A CA 1
ATOM 1502 C C . VAL A 1 198 ? -2.354 -8.233 -7.281 1.00 94.56 198 VAL A C 1
ATOM 1504 O O . VAL A 1 198 ? -2.411 -8.860 -6.223 1.00 94.56 198 VAL A O 1
ATOM 1507 N N . LYS A 1 199 ? -2.745 -8.747 -8.441 1.00 92.88 199 LYS A N 1
ATOM 1508 C CA . LYS A 1 199 ? -3.201 -10.119 -8.649 1.00 92.88 199 LYS A CA 1
ATOM 1509 C C . LYS A 1 199 ? -2.739 -10.554 -10.034 1.00 92.88 199 LYS A C 1
ATOM 1511 O O . LYS A 1 199 ? -2.677 -9.729 -10.941 1.00 92.88 199 LYS A O 1
ATOM 1516 N N . SER A 1 200 ? -2.401 -11.830 -10.175 1.00 90.62 200 SER A N 1
ATOM 1517 C CA . SER A 1 200 ? -2.041 -12.425 -11.459 1.00 90.62 200 SER A CA 1
ATOM 1518 C C . SER A 1 200 ? -2.966 -13.593 -11.770 1.00 90.62 200 SER A C 1
ATOM 1520 O O . SER A 1 200 ? -3.330 -14.346 -10.867 1.00 90.62 200 SER A O 1
ATOM 1522 N N . GLU A 1 201 ? -3.322 -13.731 -13.044 1.00 87.69 201 GLU A N 1
ATOM 1523 C CA . GLU A 1 201 ? -4.027 -14.896 -13.600 1.00 87.69 201 GLU A CA 1
ATOM 1524 C C . GLU A 1 201 ? -3.052 -15.924 -14.191 1.00 87.69 201 GLU A C 1
ATOM 1526 O O . GLU A 1 201 ? -3.452 -17.030 -14.543 1.00 87.69 201 GLU A O 1
ATOM 1531 N N . VAL A 1 202 ? -1.770 -15.564 -14.288 1.00 85.69 202 VAL A N 1
ATOM 1532 C CA . VAL A 1 202 ? -0.704 -16.419 -14.811 1.00 85.69 202 VAL A CA 1
ATOM 1533 C C . VAL A 1 202 ? 0.436 -16.543 -13.806 1.00 85.69 202 VAL A C 1
ATOM 1535 O O . VAL A 1 202 ? 0.671 -15.656 -12.978 1.00 85.69 202 VAL A O 1
ATOM 1538 N N . ASP A 1 203 ? 1.158 -17.652 -13.885 1.00 85.69 203 ASP A N 1
ATOM 1539 C CA . ASP A 1 203 ? 2.276 -17.913 -12.991 1.00 85.69 203 ASP A CA 1
ATOM 1540 C C . ASP A 1 203 ? 3.551 -17.162 -13.386 1.00 85.69 203 ASP A C 1
ATOM 1542 O O . ASP A 1 203 ? 3.752 -16.774 -14.535 1.00 85.69 203 ASP A O 1
ATOM 1546 N N . ASN A 1 204 ? 4.446 -17.016 -12.408 1.00 81.94 204 ASN A N 1
ATOM 1547 C CA . ASN A 1 204 ? 5.808 -16.504 -12.554 1.00 81.94 204 ASN A CA 1
ATOM 1548 C C . ASN A 1 204 ? 5.926 -15.056 -13.052 1.00 81.94 204 ASN A C 1
ATOM 1550 O O . ASN A 1 204 ? 6.962 -14.679 -13.590 1.00 81.94 204 ASN A O 1
ATOM 1554 N N . ILE A 1 205 ? 4.913 -14.228 -12.801 1.00 88.19 205 ILE A N 1
ATOM 1555 C CA . ILE A 1 205 ? 5.017 -12.769 -12.940 1.00 88.19 205 ILE A CA 1
ATOM 1556 C C . ILE A 1 205 ? 5.635 -12.169 -11.679 1.00 88.19 205 ILE A C 1
ATOM 1558 O O . ILE A 1 205 ? 5.297 -12.592 -10.567 1.00 88.19 205 ILE A O 1
ATOM 1562 N N . ALA A 1 206 ? 6.483 -11.148 -11.829 1.00 91.50 206 ALA A N 1
ATOM 1563 C CA . ALA A 1 206 ? 6.878 -10.295 -10.722 1.00 91.50 206 ALA A CA 1
ATOM 1564 C C . ALA A 1 206 ? 6.314 -8.874 -10.854 1.00 91.50 206 ALA A C 1
ATOM 1566 O O . ALA A 1 206 ? 6.120 -8.322 -11.937 1.00 91.50 206 ALA A O 1
ATOM 1567 N N . VAL A 1 207 ? 6.035 -8.273 -9.699 1.00 95.81 207 VAL A N 1
ATOM 1568 C CA . VAL A 1 207 ? 5.777 -6.838 -9.583 1.00 95.81 207 VAL A CA 1
ATOM 1569 C C . VAL A 1 207 ? 6.952 -6.209 -8.866 1.00 95.81 207 VAL A C 1
ATOM 1571 O O . VAL A 1 207 ? 7.373 -6.673 -7.806 1.00 95.81 207 VAL A O 1
ATOM 1574 N N . ARG A 1 208 ? 7.471 -5.129 -9.434 1.00 97.00 208 ARG A N 1
ATOM 1575 C CA . ARG A 1 208 ? 8.606 -4.384 -8.911 1.00 97.00 208 ARG A CA 1
ATOM 1576 C C . ARG A 1 208 ? 8.173 -3.005 -8.447 1.00 97.00 208 ARG A C 1
ATOM 1578 O O . ARG A 1 208 ? 7.590 -2.247 -9.214 1.00 97.00 208 ARG A O 1
ATOM 1585 N N . ILE A 1 209 ? 8.534 -2.661 -7.218 1.00 98.56 209 ILE A N 1
ATOM 1586 C CA . ILE A 1 209 ? 8.536 -1.288 -6.722 1.00 98.56 209 ILE A CA 1
ATOM 1587 C C . ILE A 1 209 ? 9.965 -0.763 -6.829 1.00 98.56 209 ILE A C 1
ATOM 1589 O O . ILE A 1 209 ? 10.870 -1.293 -6.182 1.00 98.56 209 ILE A O 1
ATOM 1593 N N . LEU A 1 210 ? 10.172 0.249 -7.668 1.00 98.06 210 LEU A N 1
ATOM 1594 C CA . LEU A 1 210 ? 11.462 0.895 -7.912 1.00 98.06 210 LEU A CA 1
ATOM 1595 C C . LEU A 1 210 ? 11.457 2.306 -7.325 1.00 98.06 210 LEU A C 1
ATOM 1597 O O . LEU A 1 210 ? 10.502 3.044 -7.540 1.00 98.06 210 LEU A O 1
ATOM 1601 N N . PHE A 1 211 ? 12.553 2.693 -6.677 1.00 98.38 211 PHE A N 1
ATOM 1602 C CA . PHE A 1 211 ? 12.826 4.061 -6.250 1.00 98.38 211 PHE A CA 1
ATOM 1603 C C . PHE A 1 211 ? 13.974 4.649 -7.066 1.00 98.38 211 PHE A C 1
ATOM 1605 O O . PHE A 1 211 ? 15.007 3.997 -7.254 1.00 98.38 211 PHE A O 1
ATOM 1612 N N . GLU A 1 212 ? 13.811 5.887 -7.518 1.00 97.31 212 GLU A N 1
ATOM 1613 C CA . GLU A 1 212 ? 14.830 6.621 -8.269 1.00 97.31 212 GLU A CA 1
ATOM 1614 C C . GLU A 1 212 ? 15.082 8.008 -7.679 1.00 97.31 212 GLU A C 1
ATOM 1616 O O . GLU A 1 212 ? 14.233 8.575 -6.995 1.00 97.31 212 GLU A O 1
ATOM 1621 N N . HIS A 1 213 ? 16.225 8.586 -8.025 1.00 96.06 213 HIS A N 1
ATOM 1622 C CA . HIS A 1 213 ? 16.551 9.980 -7.761 1.00 96.06 213 HIS A CA 1
ATOM 1623 C C . HIS A 1 213 ? 17.051 10.660 -9.037 1.00 96.06 213 HIS A C 1
ATOM 1625 O O . HIS A 1 213 ? 17.588 10.000 -9.925 1.00 96.06 213 HIS A O 1
ATOM 1631 N N . TYR A 1 214 ? 16.820 11.968 -9.133 1.00 94.75 214 TYR A N 1
ATOM 1632 C CA . TYR A 1 214 ? 17.312 12.829 -10.202 1.00 94.75 214 TYR A CA 1
ATOM 1633 C C . TYR A 1 214 ? 18.165 13.932 -9.589 1.00 94.75 214 TYR A C 1
ATOM 1635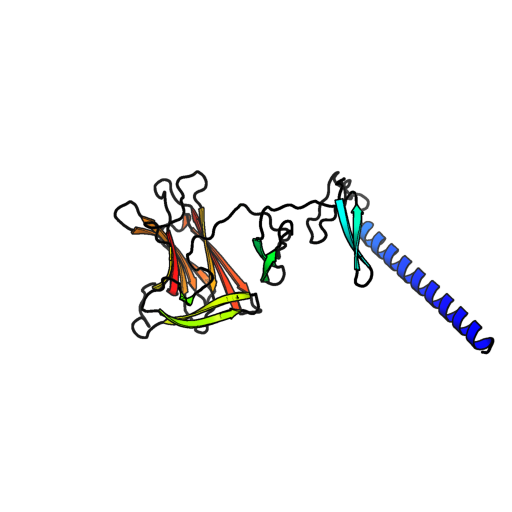 O O . TYR A 1 214 ? 17.658 14.712 -8.783 1.00 94.75 214 TYR A O 1
ATOM 1643 N N . ASP A 1 215 ? 19.430 13.997 -9.987 1.00 90.56 215 ASP A N 1
ATOM 1644 C CA . ASP A 1 215 ? 20.414 14.951 -9.460 1.00 90.56 215 ASP A CA 1
ATOM 1645 C C . ASP A 1 215 ? 20.425 16.302 -10.202 1.00 90.56 215 ASP A C 1
ATOM 1647 O O . ASP A 1 215 ? 21.180 17.203 -9.844 1.00 90.56 215 ASP A O 1
ATOM 1651 N N . GLY A 1 216 ? 19.576 16.459 -11.222 1.00 89.38 216 GLY A N 1
ATOM 1652 C CA . GLY A 1 216 ? 19.572 17.612 -12.124 1.00 89.38 216 GLY A CA 1
ATOM 1653 C C . GLY A 1 216 ? 20.019 17.270 -13.544 1.00 89.38 216 GLY A C 1
ATOM 1654 O O . GLY A 1 216 ? 19.676 18.014 -14.465 1.00 89.38 216 GLY A O 1
ATOM 1655 N N . GLU A 1 217 ? 20.668 16.119 -13.744 1.00 91.44 217 GLU A N 1
ATOM 1656 C CA . GLU A 1 217 ? 21.159 15.657 -15.048 1.00 91.44 217 GLU A CA 1
ATOM 1657 C C . GLU A 1 217 ? 20.710 14.229 -15.377 1.00 91.44 217 GLU A C 1
ATOM 1659 O O . GLU A 1 217 ? 20.230 13.963 -16.485 1.00 91.44 217 GLU A O 1
ATOM 1664 N N . VAL A 1 218 ? 20.822 13.301 -14.421 1.00 92.12 218 VAL A N 1
ATOM 1665 C CA . VAL A 1 218 ? 20.605 11.867 -14.646 1.00 92.12 218 VAL A CA 1
ATOM 1666 C C . VAL A 1 218 ? 19.648 11.280 -13.616 1.00 92.12 218 VAL A C 1
ATOM 1668 O O . VAL A 1 218 ? 19.707 11.557 -12.420 1.00 92.12 218 VAL A O 1
ATOM 1671 N N . ARG A 1 219 ? 18.745 10.415 -14.093 1.00 92.62 219 ARG A N 1
ATOM 1672 C CA . ARG A 1 219 ? 17.912 9.574 -13.228 1.00 92.62 219 ARG A CA 1
ATOM 1673 C C . ARG A 1 219 ? 18.646 8.291 -12.886 1.00 92.62 219 ARG A C 1
ATOM 1675 O O . ARG A 1 219 ? 19.013 7.529 -13.781 1.00 92.62 219 ARG A O 1
ATOM 1682 N N . THR A 1 220 ? 18.795 8.033 -11.595 1.00 94.75 220 THR A N 1
ATOM 1683 C CA . THR A 1 220 ? 19.493 6.859 -11.079 1.00 94.75 220 THR A CA 1
ATOM 1684 C C . THR A 1 220 ? 18.573 6.049 -10.177 1.00 94.75 220 THR A C 1
ATOM 1686 O O . THR A 1 220 ? 17.929 6.578 -9.274 1.00 94.75 220 THR A O 1
ATOM 1689 N N . SER A 1 221 ? 18.529 4.736 -10.409 1.00 95.94 221 SER A N 1
ATOM 1690 C CA . SER A 1 221 ? 17.854 3.787 -9.520 1.00 95.94 221 SER A CA 1
ATOM 1691 C C . SER A 1 221 ? 18.566 3.744 -8.168 1.00 95.94 221 SER A C 1
ATOM 1693 O O . SER A 1 221 ? 19.730 3.353 -8.105 1.00 95.94 221 SER A O 1
ATOM 1695 N N . ILE A 1 222 ? 17.848 4.035 -7.085 1.00 97.50 222 ILE A N 1
ATOM 1696 C CA . ILE A 1 222 ? 18.370 3.911 -5.719 1.00 97.50 222 ILE A CA 1
ATOM 1697 C C . ILE A 1 222 ? 18.256 2.456 -5.262 1.00 97.50 222 ILE A C 1
ATOM 1699 O O . ILE A 1 222 ? 19.235 1.809 -4.890 1.00 97.50 222 ILE A O 1
ATOM 1703 N N . GLY A 1 223 ? 17.047 1.907 -5.320 1.00 97.75 223 GLY A N 1
ATOM 1704 C CA . GLY A 1 223 ? 16.754 0.565 -4.842 1.00 97.75 223 GLY A CA 1
ATOM 1705 C C . GLY A 1 223 ? 15.389 0.093 -5.307 1.00 97.75 223 GLY A C 1
ATOM 1706 O O . GLY A 1 223 ? 14.548 0.889 -5.715 1.00 97.75 223 GLY A O 1
ATOM 1707 N N . ALA A 1 224 ? 15.172 -1.216 -5.268 1.00 97.94 224 ALA A N 1
ATOM 1708 C CA . ALA A 1 224 ? 13.890 -1.800 -5.633 1.00 97.94 224 ALA A CA 1
ATOM 1709 C C . ALA A 1 224 ? 13.576 -3.043 -4.806 1.00 97.94 224 ALA A C 1
ATOM 1711 O O . ALA A 1 224 ? 14.490 -3.747 -4.368 1.00 97.94 224 ALA A O 1
ATOM 1712 N N . ALA A 1 225 ? 12.285 -3.328 -4.671 1.00 98.31 225 ALA A N 1
ATOM 1713 C CA . ALA A 1 225 ? 11.753 -4.586 -4.175 1.00 98.31 225 ALA A CA 1
ATOM 1714 C C . ALA A 1 225 ? 10.928 -5.250 -5.285 1.00 98.31 225 ALA A C 1
ATOM 1716 O O . ALA A 1 225 ? 10.085 -4.602 -5.899 1.00 98.31 225 ALA A O 1
ATOM 1717 N N . ASN A 1 226 ? 11.168 -6.530 -5.545 1.00 96.81 226 ASN A N 1
ATOM 1718 C CA . ASN A 1 226 ? 10.431 -7.336 -6.511 1.00 96.81 226 ASN A CA 1
ATOM 1719 C C . ASN A 1 226 ? 9.684 -8.421 -5.748 1.00 96.81 226 ASN A C 1
ATOM 1721 O O . ASN A 1 226 ? 10.295 -9.142 -4.962 1.00 96.81 226 ASN A O 1
ATOM 1725 N N . LEU A 1 227 ? 8.390 -8.553 -5.996 1.00 97.25 227 LEU A N 1
ATOM 1726 C CA . LEU A 1 227 ? 7.552 -9.609 -5.460 1.00 97.25 227 LEU A CA 1
ATOM 1727 C C . LEU A 1 227 ? 7.204 -10.576 -6.587 1.00 97.25 227 LEU A C 1
ATOM 1729 O O . LEU A 1 227 ? 6.502 -10.195 -7.522 1.00 97.25 227 LEU A O 1
ATOM 1733 N N . ASN A 1 228 ? 7.642 -11.830 -6.476 1.00 95.06 228 ASN A N 1
ATOM 1734 C CA . ASN A 1 228 ? 7.149 -12.884 -7.358 1.00 95.06 228 ASN A CA 1
ATOM 1735 C C . ASN A 1 228 ? 5.718 -13.258 -6.944 1.00 95.06 228 ASN A C 1
ATOM 1737 O O . ASN A 1 228 ? 5.468 -13.690 -5.815 1.00 95.06 228 ASN A O 1
ATOM 1741 N N . LEU A 1 229 ? 4.772 -13.098 -7.866 1.00 93.56 229 LEU A N 1
ATOM 1742 C CA . LEU A 1 229 ? 3.356 -13.321 -7.617 1.00 93.56 229 LEU A CA 1
ATOM 1743 C C . LEU A 1 229 ? 2.980 -14.804 -7.579 1.00 93.56 229 LEU A C 1
ATOM 1745 O O . LEU A 1 229 ? 1.843 -15.095 -7.262 1.00 93.56 229 LEU A O 1
ATOM 1749 N N . THR A 1 230 ? 3.867 -15.766 -7.810 1.00 92.06 230 THR A N 1
ATOM 1750 C CA . THR A 1 230 ? 3.577 -17.189 -7.546 1.00 92.06 230 THR A CA 1
ATOM 1751 C C . THR A 1 230 ? 4.168 -17.608 -6.205 1.00 92.06 230 THR A C 1
ATOM 1753 O O . THR A 1 230 ? 3.436 -18.027 -5.312 1.00 92.06 230 THR A O 1
ATOM 1756 N N . THR A 1 231 ? 5.475 -17.416 -6.013 1.00 93.81 231 THR A N 1
ATOM 1757 C CA . THR A 1 231 ? 6.201 -17.886 -4.820 1.00 93.81 231 THR A CA 1
ATOM 1758 C C . THR A 1 231 ? 6.037 -16.986 -3.600 1.00 93.81 231 THR A C 1
ATOM 1760 O O . THR A 1 231 ? 6.323 -17.416 -2.487 1.00 93.81 231 THR A O 1
ATOM 1763 N N . ARG A 1 232 ? 5.598 -15.734 -3.795 1.00 92.38 232 ARG A N 1
ATOM 1764 C CA . ARG A 1 232 ? 5.480 -14.697 -2.749 1.00 92.38 232 ARG A CA 1
ATOM 1765 C C . ARG A 1 232 ? 6.795 -14.326 -2.081 1.00 92.38 232 ARG A C 1
ATOM 1767 O O . ARG A 1 232 ? 6.814 -13.700 -1.026 1.00 92.38 232 ARG A O 1
ATOM 1774 N N . ILE A 1 233 ? 7.898 -14.655 -2.740 1.00 95.75 233 ILE A N 1
ATOM 1775 C CA . ILE A 1 233 ? 9.229 -14.257 -2.312 1.00 95.75 233 ILE A CA 1
ATOM 1776 C C . ILE A 1 2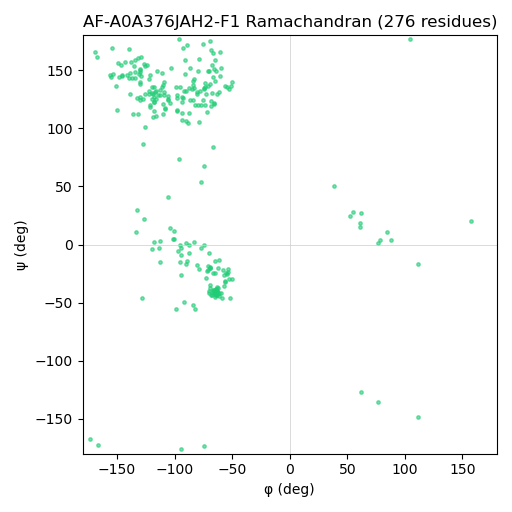33 ? 9.472 -12.818 -2.758 1.00 95.75 233 ILE A C 1
ATOM 1778 O O . ILE A 1 233 ? 9.290 -12.475 -3.931 1.00 95.75 233 ILE A O 1
ATOM 1782 N N . ILE A 1 234 ? 9.919 -11.996 -1.809 1.00 98.00 234 ILE A N 1
ATOM 1783 C CA . ILE A 1 234 ? 10.409 -10.648 -2.072 1.00 98.00 234 ILE A CA 1
ATOM 1784 C C . ILE A 1 234 ? 11.927 -10.698 -2.242 1.00 98.00 234 ILE A C 1
ATOM 1786 O O . ILE A 1 234 ? 12.643 -11.175 -1.361 1.00 98.00 234 ILE A O 1
ATOM 1790 N N . SER A 1 235 ? 12.426 -10.155 -3.349 1.00 96.94 235 SER A N 1
ATOM 1791 C CA . SER A 1 235 ? 13.851 -9.908 -3.575 1.00 96.94 235 SER A CA 1
ATOM 1792 C C . SER A 1 235 ? 14.123 -8.408 -3.676 1.00 96.94 235 SER A C 1
ATOM 1794 O O . SER A 1 235 ? 13.273 -7.632 -4.109 1.00 96.94 235 SER A O 1
ATOM 1796 N N . LYS A 1 236 ? 15.315 -7.971 -3.262 1.00 97.75 236 LYS A N 1
ATOM 1797 C CA . LYS A 1 236 ? 15.707 -6.556 -3.285 1.00 97.75 236 LYS A CA 1
ATOM 1798 C C . LYS A 1 236 ? 16.956 -6.352 -4.130 1.00 97.75 236 LYS A C 1
ATOM 1800 O O . LYS A 1 236 ? 17.848 -7.194 -4.127 1.00 97.75 236 LYS A O 1
ATOM 1805 N N . THR A 1 237 ? 17.036 -5.212 -4.810 1.00 96.31 237 THR A N 1
ATOM 1806 C CA . THR A 1 237 ? 18.188 -4.811 -5.641 1.00 96.31 237 THR A CA 1
ATOM 1807 C C . THR A 1 237 ? 18.581 -3.359 -5.370 1.00 96.31 237 THR A C 1
ATOM 1809 O O . THR A 1 237 ? 17.742 -2.583 -4.913 1.00 96.31 237 THR A O 1
ATOM 1812 N N . GLY A 1 238 ? 19.817 -2.969 -5.697 1.00 96.19 238 GLY A N 1
ATOM 1813 C CA . GLY A 1 238 ? 20.341 -1.623 -5.427 1.00 96.19 238 GLY A CA 1
ATOM 1814 C C . GLY A 1 238 ? 20.726 -1.452 -3.956 1.00 96.19 238 GLY A C 1
ATOM 1815 O O . GLY A 1 238 ? 21.324 -2.353 -3.368 1.00 96.19 238 GLY A O 1
ATOM 1816 N N . GLN A 1 239 ? 20.360 -0.325 -3.346 1.00 96.69 239 GLN A N 1
ATOM 1817 C CA . GLN A 1 239 ? 20.618 -0.017 -1.933 1.00 96.69 239 GLN A CA 1
ATOM 1818 C C . GLN A 1 239 ? 19.698 -0.815 -0.986 1.00 96.69 239 GLN A C 1
ATOM 1820 O O . GLN A 1 239 ? 18.814 -0.279 -0.319 1.00 96.69 239 GLN A O 1
ATOM 1825 N N . THR A 1 240 ? 19.879 -2.137 -0.932 1.00 96.50 240 THR A N 1
ATOM 1826 C CA . THR A 1 240 ? 18.954 -3.073 -0.260 1.00 96.50 240 THR A CA 1
ATOM 1827 C C . THR A 1 240 ? 18.841 -2.899 1.256 1.00 96.50 240 THR A C 1
ATOM 1829 O O . THR A 1 240 ? 17.813 -3.276 1.825 1.00 96.50 240 THR A O 1
ATOM 1832 N N . SER A 1 241 ? 19.858 -2.333 1.913 1.00 97.12 241 SER A N 1
ATOM 1833 C CA . SER A 1 241 ? 19.846 -2.004 3.346 1.00 97.12 241 SER A CA 1
ATOM 1834 C C . SER A 1 241 ? 18.919 -0.831 3.674 1.00 97.12 241 SER A C 1
ATOM 1836 O O . SER A 1 241 ? 18.469 -0.706 4.809 1.00 97.12 241 SER A O 1
ATOM 1838 N N . ARG A 1 242 ? 18.609 0.004 2.675 1.00 96.94 242 ARG A N 1
ATOM 1839 C CA . ARG A 1 242 ? 17.742 1.184 2.788 1.00 96.94 242 ARG A CA 1
ATOM 1840 C C . ARG A 1 242 ? 16.305 0.908 2.347 1.00 96.94 242 ARG A C 1
ATOM 1842 O O . ARG A 1 242 ? 15.458 1.781 2.502 1.00 96.94 242 ARG A O 1
ATOM 1849 N N . VAL A 1 243 ? 16.036 -0.287 1.813 1.00 98.31 243 VAL A N 1
ATOM 1850 C CA . VAL A 1 243 ? 14.713 -0.714 1.346 1.00 98.31 243 VAL A CA 1
ATOM 1851 C C . VAL A 1 243 ? 14.147 -1.795 2.265 1.00 98.31 243 VAL A C 1
ATOM 1853 O O . VAL A 1 243 ? 14.712 -2.889 2.397 1.00 98.31 243 VAL A O 1
ATOM 1856 N N . THR A 1 244 ? 12.989 -1.517 2.852 1.00 98.31 244 THR A N 1
ATOM 1857 C CA . THR A 1 244 ? 12.126 -2.516 3.489 1.00 98.31 244 THR A CA 1
ATOM 1858 C C . THR A 1 244 ? 10.957 -2.829 2.564 1.00 98.31 244 THR A C 1
ATOM 1860 O O . THR A 1 244 ? 10.587 -2.017 1.720 1.00 98.31 244 THR A O 1
ATOM 1863 N N . ALA A 1 245 ? 10.413 -4.037 2.663 1.00 98.38 245 ALA A N 1
ATOM 1864 C CA . ALA A 1 245 ? 9.266 -4.444 1.867 1.00 98.38 245 ALA A CA 1
ATOM 1865 C C . ALA A 1 245 ? 8.515 -5.573 2.566 1.00 98.38 245 ALA A C 1
ATOM 1867 O O . ALA A 1 245 ? 9.135 -6.420 3.214 1.00 98.38 245 ALA A O 1
ATOM 1868 N N . ARG A 1 246 ? 7.194 -5.591 2.406 1.00 97.62 246 ARG A N 1
ATOM 1869 C CA . ARG A 1 246 ? 6.334 -6.685 2.862 1.00 97.62 246 ARG A CA 1
ATOM 1870 C C . ARG A 1 246 ? 5.204 -6.917 1.874 1.00 97.62 246 ARG A C 1
ATOM 1872 O O . ARG A 1 246 ? 4.814 -6.020 1.128 1.00 97.62 246 ARG A O 1
ATOM 1879 N N . SER A 1 247 ? 4.655 -8.122 1.906 1.00 96.88 247 SER A N 1
ATOM 1880 C CA . SER A 1 247 ? 3.455 -8.462 1.154 1.00 96.88 247 SER A CA 1
ATOM 1881 C C . SER A 1 247 ? 2.497 -9.280 2.001 1.00 96.88 247 SER A C 1
ATOM 1883 O O . SER A 1 247 ? 2.938 -10.148 2.753 1.00 96.88 247 SER A O 1
ATOM 1885 N N . VAL A 1 248 ? 1.200 -9.043 1.833 1.00 93.75 248 VAL A N 1
ATOM 1886 C CA . VAL A 1 248 ? 0.125 -9.785 2.496 1.00 93.75 248 VAL A CA 1
ATOM 1887 C C . VAL A 1 248 ? -0.881 -10.209 1.437 1.00 93.75 248 VAL A C 1
ATOM 1889 O O . VAL A 1 248 ? -1.377 -9.376 0.680 1.00 93.75 248 VAL A O 1
ATOM 1892 N N . LYS A 1 249 ? -1.159 -11.510 1.353 1.00 91.75 249 LYS A N 1
ATOM 1893 C CA . LYS A 1 249 ? -2.189 -12.044 0.462 1.00 91.75 249 LYS A CA 1
ATOM 1894 C C . LYS A 1 249 ? -3.504 -12.125 1.225 1.00 91.75 249 LYS A C 1
ATOM 1896 O O . LYS A 1 249 ? -3.540 -12.661 2.326 1.00 91.75 249 LYS A O 1
ATOM 1901 N N . ASP A 1 250 ? -4.563 -11.635 0.606 1.00 88.06 250 ASP A N 1
ATOM 1902 C CA . ASP A 1 250 ? -5.922 -11.952 1.012 1.00 88.06 250 ASP A CA 1
ATOM 1903 C C . ASP A 1 250 ? -6.359 -13.231 0.289 1.00 88.06 250 ASP A C 1
ATOM 1905 O O . ASP A 1 250 ? -6.490 -13.256 -0.938 1.00 88.06 250 ASP A O 1
ATOM 1909 N N . ASP A 1 251 ? -6.556 -14.313 1.038 1.00 85.81 251 ASP A N 1
ATOM 1910 C CA . ASP A 1 251 ? -6.980 -15.595 0.475 1.00 85.81 251 ASP A CA 1
ATOM 1911 C C . ASP A 1 251 ? -8.441 -15.602 0.013 1.00 85.81 251 ASP A C 1
ATOM 1913 O O . ASP A 1 251 ? -8.775 -16.384 -0.876 1.00 85.81 251 ASP A O 1
ATOM 1917 N N . ALA A 1 252 ? -9.294 -14.714 0.539 1.00 84.75 252 ALA A N 1
ATOM 1918 C CA . ALA A 1 252 ? -10.691 -14.632 0.123 1.00 84.75 252 ALA A CA 1
ATOM 1919 C C . ALA A 1 252 ? -10.823 -14.097 -1.309 1.00 84.75 252 ALA A C 1
ATOM 1921 O O . ALA A 1 252 ? -11.664 -14.565 -2.075 1.00 84.75 252 ALA A O 1
ATOM 1922 N N . THR A 1 253 ? -9.973 -13.142 -1.698 1.00 85.69 253 THR A N 1
ATOM 1923 C CA . THR A 1 253 ? -10.049 -12.513 -3.030 1.00 85.69 253 THR A CA 1
ATOM 1924 C C . THR A 1 253 ? -8.881 -12.817 -3.956 1.00 85.69 253 THR A C 1
ATOM 1926 O O . THR A 1 253 ? -8.958 -12.606 -5.175 1.00 85.69 253 THR A O 1
ATOM 1929 N N . GLY A 1 254 ? -7.789 -13.338 -3.404 1.00 88.94 254 GLY A N 1
ATOM 1930 C CA . GLY A 1 254 ? -6.547 -13.609 -4.116 1.00 88.94 254 GLY A CA 1
ATOM 1931 C C . GLY A 1 254 ? -5.705 -12.362 -4.402 1.00 88.94 254 GLY A C 1
ATOM 1932 O O . GLY A 1 254 ? -4.652 -12.495 -5.030 1.00 88.94 254 GLY A O 1
ATOM 1933 N N . TRP A 1 255 ? -6.139 -11.174 -3.964 1.00 92.44 255 TRP A N 1
ATOM 1934 C CA . TRP A 1 255 ? -5.350 -9.948 -4.061 1.00 92.44 255 TRP A CA 1
ATOM 1935 C C . TRP A 1 255 ? -4.155 -9.984 -3.113 1.00 92.44 255 TRP A C 1
ATOM 1937 O O . TRP A 1 255 ? -4.195 -10.575 -2.035 1.00 92.44 255 TRP A O 1
ATOM 1947 N N . ILE A 1 256 ? -3.079 -9.319 -3.515 1.00 94.81 256 ILE A N 1
ATOM 1948 C CA . ILE A 1 256 ? -1.856 -9.206 -2.732 1.00 94.81 256 ILE A CA 1
ATOM 1949 C C . ILE A 1 256 ? -1.592 -7.738 -2.508 1.00 94.81 256 ILE A C 1
ATOM 1951 O O . ILE A 1 256 ? -1.373 -6.990 -3.459 1.00 94.81 256 ILE A O 1
ATOM 1955 N N . PHE A 1 257 ? -1.591 -7.336 -1.249 1.00 94.56 257 PHE A N 1
ATOM 1956 C CA . PHE A 1 257 ? -1.023 -6.066 -0.860 1.00 94.56 257 PHE A CA 1
ATOM 1957 C C . PHE A 1 257 ? 0.499 -6.192 -0.879 1.00 94.56 257 PHE A C 1
ATOM 1959 O O . PHE A 1 257 ? 1.050 -7.087 -0.239 1.00 94.56 257 PHE A O 1
ATOM 1966 N N . PHE A 1 258 ? 1.171 -5.321 -1.621 1.00 97.81 258 PHE A N 1
ATOM 1967 C CA . PHE A 1 258 ? 2.624 -5.239 -1.684 1.00 97.81 258 PHE A CA 1
ATOM 1968 C C . PHE A 1 258 ? 3.049 -3.804 -1.411 1.00 97.81 258 PHE A C 1
ATOM 1970 O O . PHE A 1 258 ? 2.598 -2.885 -2.094 1.00 97.81 258 PHE A O 1
ATOM 1977 N N . GLU A 1 259 ? 3.922 -3.616 -0.428 1.00 97.56 259 GLU A N 1
ATOM 1978 C CA . GLU A 1 259 ? 4.515 -2.321 -0.121 1.00 97.56 259 GLU A CA 1
ATOM 1979 C C . GLU A 1 259 ? 6.032 -2.422 -0.012 1.00 97.56 259 GLU A C 1
ATOM 1981 O O . GLU A 1 259 ? 6.592 -3.447 0.394 1.00 97.56 259 GLU A O 1
ATOM 1986 N N . ALA A 1 260 ? 6.690 -1.319 -0.345 1.00 98.38 260 ALA A N 1
ATOM 1987 C CA . ALA A 1 260 ? 8.090 -1.107 -0.056 1.00 98.38 260 ALA A CA 1
ATOM 1988 C C . ALA A 1 260 ? 8.313 0.327 0.418 1.00 98.38 260 ALA A C 1
ATOM 1990 O O . ALA A 1 260 ? 7.650 1.257 -0.047 1.00 98.38 260 ALA A O 1
ATOM 1991 N N . THR A 1 261 ? 9.284 0.496 1.307 1.00 98.06 261 THR A N 1
ATOM 1992 C CA . THR A 1 261 ? 9.706 1.793 1.828 1.00 98.06 261 THR A CA 1
ATOM 1993 C C . THR A 1 261 ? 11.201 1.957 1.615 1.00 98.06 261 THR A C 1
ATOM 1995 O O . THR A 1 261 ? 11.988 1.086 1.985 1.00 98.06 261 THR A O 1
ATOM 1998 N N . LEU A 1 262 ? 11.595 3.087 1.036 1.00 98.38 262 LEU A N 1
ATOM 1999 C CA . LEU A 1 262 ? 12.977 3.534 0.954 1.00 98.38 262 LEU A CA 1
ATOM 2000 C C . LEU A 1 262 ? 13.248 4.567 2.051 1.00 98.38 262 LEU A C 1
ATOM 2002 O O . LEU A 1 262 ? 12.485 5.517 2.197 1.00 98.38 262 LEU A O 1
ATOM 2006 N N . LYS A 1 263 ? 14.382 4.439 2.744 1.00 97.31 263 LYS A N 1
ATOM 2007 C CA . LYS A 1 263 ? 15.013 5.543 3.478 1.00 97.31 263 LYS A CA 1
ATOM 2008 C C . LYS A 1 263 ? 15.987 6.280 2.554 1.00 97.31 263 LYS A C 1
ATOM 2010 O O . LYS A 1 263 ? 17.040 5.728 2.226 1.00 97.31 263 LYS A O 1
ATOM 2015 N N . ALA A 1 264 ? 15.631 7.476 2.096 1.00 96.50 264 ALA A N 1
ATOM 2016 C CA . ALA A 1 264 ? 16.446 8.342 1.249 1.00 96.50 264 ALA A CA 1
ATOM 2017 C C . ALA A 1 264 ? 17.706 8.840 1.987 1.00 96.50 264 ALA A C 1
ATOM 2019 O O . ALA A 1 264 ? 17.718 8.943 3.218 1.00 96.50 264 ALA A O 1
ATOM 2020 N N . ASP A 1 265 ? 18.776 9.099 1.240 1.00 94.06 265 ASP A N 1
ATOM 2021 C CA . ASP A 1 265 ? 20.022 9.665 1.771 1.00 94.06 265 ASP A CA 1
ATOM 2022 C C . ASP A 1 265 ? 19.994 11.204 1.731 1.00 94.06 265 ASP A C 1
ATOM 2024 O O . ASP A 1 265 ? 19.105 11.840 1.171 1.00 94.06 265 ASP A O 1
ATOM 2028 N N . THR A 1 266 ? 20.992 11.823 2.347 1.00 90.44 266 THR A N 1
ATOM 2029 C CA . THR A 1 266 ? 21.244 13.262 2.403 1.00 90.44 266 THR A CA 1
ATOM 2030 C C . THR A 1 266 ? 21.392 13.935 1.044 1.00 90.44 266 THR A C 1
ATOM 2032 O O . THR A 1 266 ? 21.087 15.118 0.942 1.00 90.44 266 THR A O 1
ATOM 2035 N N . THR A 1 267 ? 21.807 13.205 0.011 1.00 90.25 267 THR A N 1
ATOM 2036 C CA . THR A 1 267 ? 21.948 13.727 -1.356 1.00 90.25 267 THR A CA 1
ATOM 2037 C C . THR A 1 267 ? 20.674 13.582 -2.190 1.00 90.25 267 THR A C 1
ATOM 2039 O O . THR A 1 267 ? 20.517 14.256 -3.203 1.00 90.25 267 THR A O 1
ATOM 2042 N N . GLU A 1 268 ? 19.735 12.742 -1.762 1.00 94.00 268 GLU A N 1
ATOM 2043 C CA . GLU A 1 268 ? 18.525 12.412 -2.508 1.00 94.00 268 GLU A CA 1
ATOM 2044 C C . GLU A 1 268 ? 17.373 13.294 -2.015 1.00 94.00 268 GLU A C 1
ATOM 2046 O O . GLU A 1 268 ? 16.496 12.844 -1.284 1.00 94.00 268 GLU A O 1
ATOM 2051 N N . ASN A 1 269 ? 17.386 14.575 -2.383 1.00 91.38 269 ASN A N 1
ATOM 2052 C CA . ASN A 1 269 ? 16.380 15.545 -1.916 1.00 91.38 269 ASN A CA 1
ATOM 2053 C C . ASN A 1 269 ? 14.986 15.326 -2.516 1.00 91.38 269 ASN A C 1
ATOM 2055 O O . ASN A 1 269 ? 13.994 15.809 -1.981 1.00 91.38 269 ASN A O 1
ATOM 2059 N N . THR A 1 270 ? 14.908 14.594 -3.624 1.00 94.19 270 THR A N 1
ATOM 2060 C CA . THR A 1 270 ? 13.647 14.207 -4.247 1.00 94.19 270 THR A CA 1
ATOM 2061 C C . THR A 1 270 ? 13.734 12.763 -4.706 1.00 94.19 270 THR A C 1
ATOM 2063 O O . THR A 1 270 ? 14.665 12.394 -5.431 1.00 94.19 270 THR A O 1
ATOM 2066 N N . VAL A 1 271 ? 12.743 11.959 -4.333 1.00 96.94 271 VAL A N 1
ATOM 2067 C CA . VAL A 1 271 ? 12.655 10.546 -4.704 1.00 96.94 271 VAL A CA 1
ATOM 2068 C C . VAL A 1 271 ? 11.421 10.305 -5.565 1.00 96.94 271 VAL A C 1
ATOM 2070 O O . VAL A 1 271 ? 10.291 10.628 -5.202 1.00 96.94 271 VAL A O 1
ATOM 2073 N N . GLY A 1 272 ? 11.652 9.717 -6.732 1.00 97.25 272 GLY A N 1
ATOM 2074 C CA . GLY A 1 272 ? 10.619 9.180 -7.602 1.00 97.25 272 GLY A CA 1
ATOM 2075 C C . GLY A 1 272 ? 10.400 7.703 -7.310 1.00 97.25 272 GLY A C 1
ATOM 2076 O O . GLY A 1 272 ? 11.206 7.047 -6.642 1.00 97.25 272 GLY A O 1
ATOM 2077 N N . GLY A 1 273 ? 9.334 7.144 -7.863 1.00 97.00 273 GLY A N 1
ATOM 2078 C CA . GLY A 1 273 ? 9.188 5.705 -7.849 1.00 97.00 273 GLY A CA 1
ATOM 2079 C C . GLY A 1 273 ? 8.078 5.160 -8.722 1.00 97.00 273 GLY A C 1
ATOM 2080 O O . GLY A 1 273 ? 7.226 5.882 -9.237 1.00 97.00 273 GLY A O 1
ATOM 2081 N N . PHE A 1 274 ? 8.144 3.853 -8.934 1.00 97.44 274 PHE A N 1
ATOM 2082 C CA . PHE A 1 274 ? 7.394 3.162 -9.971 1.00 97.44 274 PHE A CA 1
ATOM 2083 C C . PHE A 1 274 ? 6.875 1.840 -9.451 1.00 97.44 274 PHE A C 1
ATOM 2085 O O . PHE A 1 274 ? 7.594 1.122 -8.758 1.00 97.44 274 PHE A O 1
ATOM 2092 N N . VAL A 1 275 ? 5.669 1.491 -9.884 1.00 97.69 275 VAL A N 1
ATOM 2093 C CA . VAL A 1 275 ? 5.197 0.109 -9.905 1.00 97.69 275 VAL A CA 1
ATOM 2094 C C . VAL A 1 275 ? 5.398 -0.402 -11.324 1.00 97.69 275 VAL A C 1
ATOM 2096 O O . VAL A 1 275 ? 4.960 0.225 -12.293 1.00 97.69 275 VAL A O 1
ATOM 2099 N N . GLN A 1 276 ? 6.098 -1.519 -11.458 1.00 96.12 276 GLN A N 1
ATOM 2100 C CA . GLN A 1 276 ? 6.483 -2.094 -12.738 1.00 96.12 276 GLN A CA 1
ATOM 2101 C C . GLN A 1 276 ? 6.126 -3.578 -12.780 1.00 96.12 276 GLN A C 1
ATOM 2103 O O . GLN A 1 276 ? 6.170 -4.267 -11.764 1.00 96.12 276 GLN A O 1
ATOM 2108 N N . TYR A 1 277 ? 5.812 -4.061 -13.972 1.00 91.62 277 TYR A N 1
ATOM 2109 C CA . TYR A 1 277 ? 5.905 -5.471 -14.323 1.00 91.62 277 TYR A CA 1
ATOM 2110 C C . TYR A 1 277 ? 7.388 -5.837 -14.496 1.00 91.62 277 TYR A C 1
ATOM 2112 O O . TYR A 1 277 ? 8.118 -5.059 -15.123 1.00 91.62 277 TYR A O 1
ATOM 2120 N N . SER A 1 278 ? 7.844 -6.972 -13.954 1.00 83.19 278 SER A N 1
ATOM 2121 C CA . SER A 1 278 ? 9.181 -7.528 -14.222 1.00 83.19 278 SER A CA 1
ATOM 2122 C C . SER A 1 278 ? 9.217 -9.048 -14.320 1.00 83.19 278 SER A C 1
ATOM 2124 O O . SER A 1 278 ? 8.254 -9.718 -13.878 1.00 83.19 278 SER A O 1
#

Foldseek 3Di:
DDPVVVVVVVVVVVVVVVVVVVVVVVVVVVVVVVCVVCVPVPDPDPQWAAPQAQQQFTPHHFDWDWGFDDDPNDTDTDIDRGHDFFFDPAWDWDQDCVRAIDIAGGRRFGQYVVHTDDDDDDDDQFPPLQPLVPAPWAPQWDFPDWDADPRGGIDTDIDGHPVCPPHPDWIFSHKDDLVPGFDFQQDPQRKDKDKDKDADPDAFKKKKKWKWADLPDDIDTQKMWIAGLHVRDIDIDHVRVQKDKDWDADPVRRIIMIMMMGRDDNSRRGMMIGIIID

Nearest PDB structures (foldseek):
  3tje-assembly1_H  TM=4.739E-01  e=1.996E-01  Homo sapiens
  6jri-assembly1_B-2  TM=4.091E-01  e=7.172E-02  Vicugna pacos
  5xax-assembly1_A  TM=4.325E-01  e=1.891E-01  Mus musculus
  6jri-assembly1_G-2  TM=4.302E-01  e=1.792E-01  Vicugna pacos
  1iai-assembly1_I-2  TM=4.509E-01  e=4.019E-01  Mus musculus

Sequence (278 aa):
MSETAAANSAKASAASQTAAKASEDAAREYANQTAEPYRYVLQPLPDVWIPFNDSLDMITGYSPGYKKVKIGDNVVQVASDKQVNFSRASTATYINKSGELKTAEINEPRFECDGLLIEGQRTNFFPNSTDPSKWNKSTSLDVTETGTDSFGFNYGRFVVQDSIVGTSKAHTIIGLYSSTGGVDTSGDEKHVTISCRVKSEVDNIAVRILFEHYDGEVRTSIGAANLNLTTRIISKTGQTSRVTARSVKDDATGWIFFEATLKADTTENTVGGFVQYS

Secondary structure (DSSP, 8-state):
--HHHHHHHHHHHHHHHHHHHHHHHHHHHHHHHHHGGGTTT-PPPPS-B----T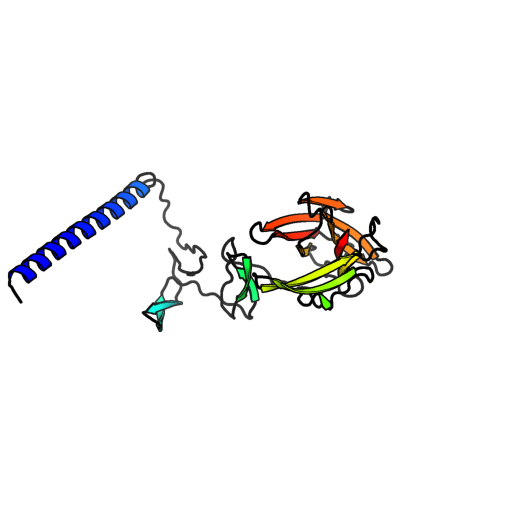T-B-SBS-B-EEEEEEETTEEEEEEESBB-----SS-EEEE-TTS-EEEEPTT---EETTEE---------STTTT-GGGS---TTEEEEEEEE-TTS-EEEEEEE-GGGTT----EEEEEE-HHHHPEE--SS--EEEEEEEE--SSTT-EEEEEEEEE-SS-EEEEEEEEEETTT--EEEEESGGGEEEEEEE-TTT--EEEEEEEE--TT-SEEEEEEEE-

Radius of gyration: 28.29 Å; Cα contacts (8 Å, |Δi|>4): 509; chains: 1; bounding box: 84×43×72 Å

Mean predicted aligned error: 11.46 Å

pLDDT: mean 87.35, std 9.63, range [53.19, 98.56]

Organism: Escherichia coli (NCBI:txid562)

Solvent-accessible surface area (backbone atoms only — not comparable to full-atom values): 16232 Å² total; per-residue (Å²): 136,60,72,68,58,56,54,50,52,52,52,51,53,52,52,51,52,52,51,50,50,52,53,52,50,51,52,50,48,50,55,46,62,72,39,60,90,36,74,88,68,70,66,78,78,58,74,63,35,72,78,56,51,98,79,35,51,39,82,35,55,80,33,79,41,64,46,80,44,75,58,88,94,46,77,44,77,40,82,35,50,34,32,64,86,67,81,46,98,52,64,49,76,49,50,35,66,83,65,28,59,41,76,33,52,62,43,47,84,50,49,31,76,92,32,63,66,82,77,79,93,82,80,86,75,56,72,54,74,76,38,59,91,68,35,69,42,36,91,61,49,44,77,80,44,71,52,66,49,100,38,64,48,61,45,58,43,75,43,78,39,79,92,54,66,95,59,90,69,69,40,43,50,34,65,33,52,28,83,81,64,27,50,76,23,70,60,92,72,24,70,50,74,52,71,49,78,49,70,74,98,62,80,80,44,25,43,27,43,40,32,29,29,44,84,86,86,54,80,43,78,48,28,34,43,34,36,32,73,63,81,67,49,74,48,67,41,71,48,45,93,40,46,50,72,55,73,51,73,41,82,92,78,59,39,26,43,39,37,37,34,37,55,54,52,95,85,36,42,27,38,13,37,32,42,21,45,74